Protein AF-A5JYZ3-F1 (afdb_monomer)

Structure (mmCIF, N/CA/C/O backbone):
data_AF-A5JYZ3-F1
#
_entry.id   AF-A5JYZ3-F1
#
loop_
_atom_site.group_PDB
_atom_site.id
_atom_site.type_symbol
_atom_site.label_atom_id
_atom_site.label_alt_id
_atom_site.label_comp_id
_atom_site.label_asym_id
_atom_site.label_entity_id
_atom_site.label_seq_id
_atom_site.pdbx_PDB_ins_code
_atom_site.Cartn_x
_atom_site.Cartn_y
_atom_site.Cartn_z
_atom_site.occupancy
_atom_site.B_iso_or_equiv
_atom_site.auth_seq_id
_atom_site.auth_comp_id
_atom_site.auth_asym_id
_atom_site.auth_atom_id
_atom_site.pdbx_PDB_model_num
ATOM 1 N N . MET A 1 1 ? 1.981 12.872 21.169 1.00 30.09 1 MET A N 1
ATOM 2 C CA . MET A 1 1 ? 1.464 13.742 20.092 1.00 30.09 1 MET A CA 1
ATOM 3 C C . MET A 1 1 ? 0.015 13.358 19.860 1.00 30.09 1 MET A C 1
ATOM 5 O O . MET A 1 1 ? -0.230 12.198 19.561 1.00 30.09 1 MET A O 1
ATOM 9 N N . GLY A 1 2 ? -0.930 14.260 20.128 1.00 28.78 2 GLY A N 1
ATOM 10 C CA . GLY A 1 2 ? -2.357 14.004 19.905 1.00 28.78 2 GLY A CA 1
ATOM 11 C C . GLY A 1 2 ? -2.712 14.210 18.434 1.00 28.78 2 GLY A C 1
ATOM 12 O O . GLY A 1 2 ? -2.240 15.172 17.834 1.00 28.78 2 GLY A O 1
ATOM 13 N N . LEU A 1 3 ? -3.500 13.301 17.861 1.00 32.16 3 LEU A N 1
ATOM 14 C CA . LEU A 1 3 ? -4.092 13.473 16.533 1.00 32.16 3 LEU A CA 1
ATOM 15 C C . LEU A 1 3 ? -5.233 14.496 16.615 1.00 32.16 3 LEU A C 1
ATOM 17 O O . LEU A 1 3 ? -6.032 14.460 17.551 1.00 32.16 3 LEU A O 1
ATOM 21 N N . ILE A 1 4 ? -5.273 15.417 15.652 1.00 39.16 4 ILE A N 1
ATOM 22 C CA . ILE A 1 4 ? -6.222 16.533 15.584 1.00 39.16 4 ILE A CA 1
ATOM 23 C C . ILE A 1 4 ? -7.269 16.184 14.528 1.00 39.16 4 ILE A C 1
ATOM 25 O O . ILE A 1 4 ? -6.936 16.083 13.353 1.00 39.16 4 ILE A O 1
ATOM 29 N N . PHE A 1 5 ? -8.533 16.046 14.928 1.00 35.62 5 PHE A N 1
ATOM 30 C CA . PHE A 1 5 ? -9.651 15.917 13.993 1.00 35.62 5 PHE A CA 1
ATOM 31 C C . PHE A 1 5 ? -10.491 17.188 14.016 1.00 35.62 5 PHE A C 1
ATOM 33 O O . PHE A 1 5 ? -11.027 17.564 15.055 1.00 35.62 5 PHE A O 1
ATOM 40 N N . SER A 1 6 ? -10.633 17.836 12.860 1.00 35.91 6 SER A N 1
ATOM 41 C CA . SER A 1 6 ? -11.657 18.855 12.627 1.00 35.91 6 SER A CA 1
ATOM 42 C C . SER A 1 6 ? -12.593 18.342 11.539 1.00 35.91 6 SER A C 1
ATOM 44 O O . SER A 1 6 ? -12.269 18.399 10.357 1.00 35.91 6 SER A O 1
ATOM 46 N N . LEU A 1 7 ? -13.750 17.816 11.941 1.00 39.75 7 LEU A N 1
ATOM 47 C CA . LEU A 1 7 ? -14.760 17.255 11.031 1.00 39.75 7 LEU A CA 1
ATOM 48 C C . LEU A 1 7 ? -15.767 18.295 10.509 1.00 39.75 7 LEU A C 1
ATOM 50 O O . LEU A 1 7 ? -16.807 17.939 9.970 1.00 39.75 7 LEU A O 1
ATOM 54 N N . CYS A 1 8 ? -15.473 19.593 10.620 1.00 36.97 8 CYS A N 1
ATOM 55 C CA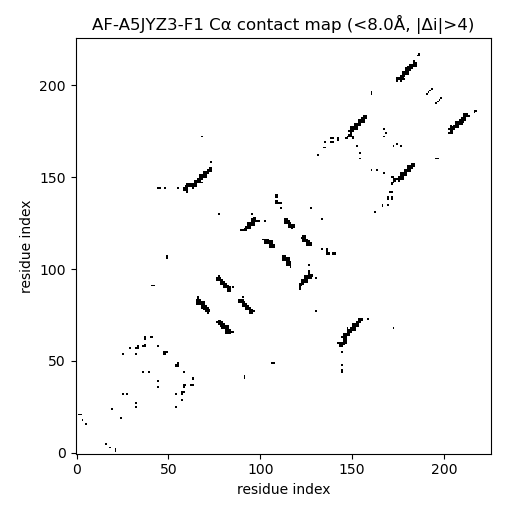 . CYS A 1 8 ? -16.352 20.642 10.110 1.00 36.97 8 CYS A CA 1
ATOM 56 C C . CYS A 1 8 ? -15.540 21.739 9.419 1.00 36.97 8 CYS A C 1
ATOM 58 O O . CYS A 1 8 ? -14.713 22.389 10.055 1.00 36.97 8 CYS A O 1
ATOM 60 N N . LYS A 1 9 ? -15.840 22.037 8.145 1.00 39.00 9 LYS A N 1
ATOM 61 C CA . LYS A 1 9 ? -15.515 23.353 7.569 1.00 39.00 9 LYS A CA 1
ATOM 62 C C . LYS A 1 9 ? -16.400 24.390 8.275 1.00 39.00 9 LYS A C 1
ATOM 64 O O . LYS A 1 9 ? -17.618 24.355 8.073 1.00 39.00 9 LYS A O 1
ATOM 69 N N . PRO A 1 10 ? -15.864 25.309 9.099 1.00 42.34 10 PRO A N 1
ATOM 70 C CA . PRO A 1 10 ? -16.706 26.282 9.767 1.00 42.34 10 PRO A CA 1
ATOM 71 C C . PRO A 1 10 ? -17.109 27.348 8.749 1.00 42.34 10 PRO A C 1
ATOM 73 O O . PRO A 1 10 ? -16.291 28.153 8.314 1.00 42.34 10 PRO A O 1
ATOM 76 N N . LYS A 1 11 ? -18.392 27.366 8.371 1.00 47.56 11 LYS A N 1
ATOM 77 C CA . LYS A 1 11 ? -18.970 28.443 7.554 1.00 47.56 11 LYS A CA 1
ATOM 78 C C . LYS A 1 11 ? -19.227 29.737 8.331 1.00 47.56 11 LYS A C 1
ATOM 80 O O . LYS A 1 11 ? -19.708 30.680 7.730 1.00 47.56 11 LYS A O 1
ATOM 85 N N . ASN A 1 12 ? -18.921 29.814 9.627 1.00 47.66 12 ASN A N 1
ATOM 86 C CA . ASN A 1 12 ? -19.037 31.044 10.412 1.00 47.66 12 ASN A CA 1
ATOM 87 C C . ASN A 1 12 ? -18.134 31.004 11.649 1.00 47.66 12 ASN A C 1
ATOM 89 O O . ASN A 1 12 ? -17.853 29.925 12.169 1.00 47.66 12 ASN A O 1
ATOM 93 N N . ARG A 1 13 ? -17.718 32.198 12.097 1.00 49.59 13 ARG A N 1
ATOM 94 C CA . ARG A 1 13 ? -16.861 32.520 13.256 1.00 49.59 13 ARG A CA 1
ATOM 95 C C . ARG A 1 13 ? -17.359 31.895 14.574 1.00 49.59 13 ARG A C 1
ATOM 97 O O . ARG A 1 13 ? -17.884 32.593 15.435 1.00 49.59 13 ARG A O 1
ATOM 104 N N . ARG A 1 14 ? -17.227 30.581 14.738 1.00 48.69 14 ARG A N 1
ATOM 105 C CA . ARG A 1 14 ? -17.324 29.910 16.040 1.00 48.69 14 ARG A CA 1
ATOM 106 C C . ARG A 1 14 ? -15.922 29.822 16.651 1.00 48.69 14 ARG A C 1
ATOM 108 O O . ARG A 1 14 ? -14.957 29.755 15.884 1.00 48.69 14 ARG A O 1
ATOM 115 N N . PRO A 1 15 ? -15.793 29.847 17.992 1.00 47.03 15 PRO A N 1
ATOM 116 C CA . PRO A 1 15 ? -14.525 29.531 18.645 1.00 47.03 15 PRO A CA 1
ATOM 117 C C . PRO A 1 15 ? -13.993 28.190 18.114 1.00 47.03 15 PRO A C 1
ATOM 119 O O . PRO A 1 15 ? -14.802 27.357 17.680 1.00 47.03 15 PRO A O 1
ATOM 122 N N . PRO A 1 16 ? -12.661 27.989 18.080 1.00 51.59 16 PRO A N 1
ATOM 123 C CA . PRO A 1 16 ? -12.098 26.724 17.629 1.00 51.59 16 PRO A CA 1
ATOM 124 C C . PRO A 1 16 ? -12.781 25.585 18.399 1.00 51.59 16 PRO A C 1
ATOM 126 O O . PRO A 1 16 ? -12.969 25.722 19.610 1.00 51.59 16 PRO A O 1
ATOM 129 N N . PRO A 1 17 ? -13.234 24.521 17.711 1.00 55.81 17 PRO A N 1
ATOM 130 C CA . PRO A 1 17 ? -13.950 23.434 18.363 1.00 55.81 17 PRO A CA 1
ATOM 131 C C . PRO A 1 17 ? -13.122 22.902 19.535 1.00 55.81 17 PRO A C 1
ATOM 133 O O . PRO A 1 17 ? -11.910 22.716 19.403 1.00 55.81 17 PRO A O 1
ATOM 136 N N . GLU A 1 18 ? -13.772 22.702 20.684 1.00 48.94 18 GLU A N 1
ATOM 137 C CA . GLU A 1 18 ? -13.121 22.131 21.860 1.00 48.94 18 GLU A CA 1
ATOM 138 C C . GLU A 1 18 ? -12.503 20.776 21.505 1.00 48.94 18 GLU A C 1
ATOM 140 O O . GLU A 1 18 ? -13.120 19.923 20.861 1.00 48.94 18 GLU A O 1
ATOM 145 N N . LEU A 1 19 ? -11.244 20.603 21.903 1.00 60.53 19 LEU A N 1
ATOM 146 C CA . LEU A 1 19 ? -10.470 19.405 21.622 1.00 60.53 19 LEU A CA 1
ATOM 147 C C . LEU A 1 19 ? -11.011 18.255 22.466 1.00 60.53 19 LEU A C 1
ATOM 149 O O . LEU A 1 19 ? -10.842 18.244 23.683 1.00 60.53 19 LEU A O 1
ATOM 153 N N . ILE A 1 20 ? -11.615 17.261 21.819 1.00 60.88 20 ILE A N 1
ATOM 154 C CA . ILE A 1 20 ? -11.986 16.017 22.492 1.00 60.88 20 ILE A CA 1
ATOM 155 C C . ILE A 1 20 ? -10.696 15.209 22.708 1.00 60.88 20 ILE A C 1
ATOM 157 O O . ILE A 1 20 ? -10.023 14.866 21.730 1.00 60.88 20 ILE A O 1
ATOM 161 N N . PRO A 1 21 ? -10.319 14.876 23.957 1.00 72.06 21 PRO A N 1
ATOM 162 C CA . PRO A 1 21 ? -9.198 13.983 24.212 1.00 72.06 21 PRO A CA 1
ATOM 163 C C . PRO A 1 21 ? -9.397 12.651 23.485 1.00 72.06 21 PRO A C 1
ATOM 165 O O . PRO A 1 21 ? -10.487 12.082 23.514 1.00 72.06 21 PRO A O 1
ATOM 168 N N . PHE A 1 22 ? -8.337 12.095 22.896 1.00 72.12 22 PHE A N 1
ATOM 169 C CA . PHE A 1 22 ? -8.416 10.816 22.177 1.00 72.12 22 PHE A CA 1
ATOM 170 C C . PHE A 1 22 ? -9.004 9.681 23.039 1.00 72.12 22 PHE A C 1
ATOM 172 O O . PHE A 1 22 ? -9.765 8.849 22.559 1.00 72.12 22 PHE A O 1
ATOM 179 N N . SER A 1 23 ? -8.736 9.693 24.348 1.00 75.50 23 SER A N 1
ATOM 180 C CA . SER A 1 23 ? -9.317 8.746 25.307 1.00 75.50 23 SER A CA 1
ATOM 181 C C . SER A 1 23 ? -10.832 8.880 25.486 1.00 75.50 23 SER A C 1
ATOM 183 O O . SER A 1 23 ? -11.481 7.911 25.861 1.00 75.50 23 SER A O 1
ATOM 185 N N . GLN A 1 24 ? -11.409 10.058 25.248 1.00 77.25 24 GLN A N 1
ATOM 186 C CA . GLN A 1 24 ? -12.858 10.259 25.229 1.00 77.25 24 GLN A CA 1
ATOM 187 C C . GLN A 1 24 ? -13.449 9.893 23.869 1.00 77.25 24 GLN A C 1
ATOM 189 O O . GLN A 1 24 ? -14.540 9.334 23.824 1.00 77.25 24 GLN A O 1
ATOM 194 N N . PHE A 1 25 ? -12.713 10.130 22.778 1.00 78.75 25 PHE A N 1
ATOM 195 C CA . PHE A 1 25 ? -13.104 9.672 21.445 1.00 78.75 25 PHE A CA 1
ATOM 196 C C . PHE A 1 25 ? -13.303 8.151 21.415 1.00 78.75 25 PHE A C 1
ATOM 198 O O . PHE A 1 25 ? -14.348 7.687 20.976 1.00 78.75 25 PHE A O 1
ATOM 205 N N . LEU A 1 26 ? -12.373 7.381 21.992 1.00 81.25 26 LEU A N 1
ATOM 206 C CA . LEU A 1 26 ? -12.494 5.919 22.096 1.00 81.25 26 LEU A CA 1
ATOM 207 C C . LEU A 1 26 ? -13.697 5.441 22.930 1.00 81.25 26 LEU A C 1
ATOM 209 O O . LEU A 1 26 ? -14.112 4.300 22.791 1.00 81.25 26 LEU A O 1
ATOM 213 N N . LYS A 1 27 ? -14.286 6.292 23.780 1.00 85.44 27 LYS A N 1
ATOM 214 C CA . LYS A 1 27 ? -15.481 5.938 24.569 1.00 85.44 27 LYS A CA 1
ATOM 215 C C . LYS A 1 27 ? -16.783 6.066 23.781 1.00 85.44 27 LYS A C 1
ATOM 217 O O . LYS A 1 27 ? -17.843 5.720 24.304 1.00 85.44 27 LYS A O 1
ATOM 222 N N . LEU A 1 28 ? -16.738 6.603 22.562 1.00 84.25 28 LEU A N 1
ATOM 223 C CA . LEU A 1 28 ? -17.918 6.683 21.713 1.00 84.25 28 LEU A CA 1
ATOM 224 C C . LEU A 1 28 ? -18.404 5.271 21.344 1.00 84.25 28 LEU A C 1
ATOM 226 O O . LEU A 1 28 ? -17.590 4.369 21.150 1.00 84.25 28 LEU A O 1
ATOM 230 N N . PRO A 1 29 ? -19.724 5.060 21.184 1.00 90.44 29 PRO A N 1
ATOM 231 C CA . PRO A 1 29 ? -20.241 3.783 20.711 1.00 90.44 29 PRO A CA 1
ATOM 232 C C . PRO A 1 29 ? -19.620 3.398 19.365 1.00 90.44 29 PRO A C 1
ATOM 234 O O . PRO A 1 29 ? -19.484 4.248 18.481 1.00 90.44 29 PRO A O 1
ATOM 237 N N . SER A 1 30 ? -19.335 2.111 19.149 1.00 88.31 30 SER A N 1
ATOM 238 C CA . SER A 1 30 ? -18.663 1.630 17.929 1.00 88.31 30 SER A CA 1
ATOM 239 C C . SER A 1 30 ? -19.368 2.060 16.637 1.00 88.31 30 SER A C 1
ATOM 241 O O . SER A 1 30 ? -18.718 2.315 15.628 1.00 88.31 30 SER A O 1
ATOM 243 N N . LYS A 1 31 ? -20.702 2.198 16.662 1.00 88.25 31 LYS A N 1
ATOM 244 C CA . LYS A 1 31 ? -21.483 2.722 15.530 1.00 88.25 31 LYS A CA 1
ATOM 245 C C . LYS A 1 31 ? -21.129 4.178 15.200 1.00 88.25 31 LYS A C 1
ATOM 247 O O . LYS A 1 31 ? -20.998 4.510 14.029 1.00 88.25 31 LYS A O 1
ATOM 252 N N . ALA A 1 32 ? -20.968 5.029 16.213 1.00 87.62 32 ALA A N 1
ATOM 253 C CA . ALA A 1 32 ? -20.575 6.424 16.028 1.00 87.62 32 ALA A CA 1
ATOM 254 C C . ALA A 1 32 ? -19.123 6.529 15.540 1.00 87.62 32 ALA A C 1
ATOM 256 O O . ALA A 1 32 ? -18.846 7.286 14.615 1.00 87.62 32 ALA A O 1
ATOM 257 N N . LEU A 1 33 ? -18.224 5.708 16.095 1.00 88.38 33 LEU A N 1
ATOM 258 C CA . LEU A 1 33 ? -16.834 5.621 15.639 1.00 88.38 33 LEU A CA 1
ATOM 259 C C . LEU A 1 33 ? -16.737 5.233 14.161 1.00 88.38 33 LEU A C 1
ATOM 261 O O . LEU A 1 33 ? -16.018 5.888 13.416 1.00 88.38 33 LEU A O 1
ATOM 265 N N . ARG A 1 34 ? -17.501 4.231 13.712 1.00 87.50 34 ARG A N 1
ATOM 266 C CA . ARG A 1 34 ? -17.533 3.824 12.296 1.00 87.50 34 ARG A CA 1
ATOM 267 C C . ARG A 1 34 ? -17.962 4.959 11.372 1.00 87.50 34 ARG A C 1
ATOM 269 O O . ARG A 1 34 ? -17.315 5.175 10.357 1.00 87.50 34 ARG A O 1
ATOM 276 N N . ILE A 1 35 ? -19.004 5.707 11.743 1.00 87.12 35 ILE A N 1
ATOM 277 C CA . ILE A 1 35 ? -19.451 6.872 10.962 1.00 87.12 35 ILE A CA 1
ATOM 278 C C . ILE A 1 35 ? -18.323 7.900 10.853 1.00 87.12 35 ILE A C 1
ATOM 280 O O . ILE A 1 35 ? -18.055 8.379 9.761 1.00 87.12 35 ILE A O 1
ATOM 284 N N . VAL A 1 36 ? -17.630 8.197 11.958 1.00 86.56 36 VAL A N 1
ATOM 285 C CA . VAL A 1 36 ? -16.485 9.117 11.925 1.00 86.56 36 VAL A CA 1
ATOM 286 C C . VAL A 1 36 ? -15.392 8.600 10.996 1.00 86.56 36 VAL A C 1
ATOM 288 O O . VAL A 1 36 ? -14.925 9.360 10.158 1.00 86.56 36 VAL A O 1
ATOM 291 N N . LEU A 1 37 ? -15.009 7.325 11.112 1.00 89.44 37 LEU A N 1
ATOM 292 C CA . LEU A 1 37 ? -13.978 6.727 10.262 1.00 89.44 37 LEU A CA 1
ATOM 293 C C . LEU A 1 37 ? -14.341 6.843 8.774 1.00 89.44 37 LEU A C 1
ATOM 295 O O . LEU A 1 37 ? -13.488 7.218 7.982 1.00 89.44 37 LEU A O 1
ATOM 299 N N . HIS A 1 38 ? -15.601 6.624 8.391 1.00 88.56 38 HIS A N 1
ATOM 300 C CA . HIS A 1 38 ? -16.022 6.727 6.987 1.00 88.56 38 HIS A CA 1
ATOM 301 C C . HIS A 1 38 ? -15.816 8.123 6.375 1.00 88.56 38 HIS A C 1
ATOM 303 O O . HIS A 1 38 ? -15.608 8.227 5.171 1.00 88.56 38 HIS A O 1
ATOM 309 N N . GLU A 1 39 ? -15.864 9.180 7.187 1.00 86.56 39 GLU A N 1
ATOM 310 C CA . GLU A 1 39 ? -15.709 10.567 6.729 1.00 86.56 39 GLU A CA 1
ATOM 311 C C . GLU A 1 39 ? -14.240 11.019 6.658 1.00 86.56 39 GLU A C 1
ATOM 313 O O . GLU A 1 39 ? -13.948 12.121 6.186 1.00 86.56 39 GLU A O 1
ATOM 318 N N . LEU A 1 40 ? -13.300 10.205 7.149 1.00 85.62 40 LEU A N 1
ATOM 319 C CA . LEU A 1 40 ? -11.882 10.548 7.168 1.00 85.62 40 LEU A CA 1
ATOM 320 C C . LEU A 1 40 ? -11.187 10.192 5.857 1.00 85.62 40 LEU A C 1
ATOM 322 O O . LEU A 1 40 ? -11.463 9.175 5.220 1.00 85.62 40 LEU A O 1
ATOM 326 N N . ASP A 1 41 ? -10.214 11.023 5.487 1.00 85.81 41 ASP A N 1
ATOM 327 C CA . ASP A 1 41 ? -9.327 10.702 4.379 1.00 85.81 41 ASP A CA 1
ATOM 328 C C . ASP A 1 41 ? -8.361 9.556 4.730 1.00 85.81 41 ASP A C 1
ATOM 330 O O . ASP A 1 41 ? -8.145 9.191 5.890 1.00 85.81 41 ASP A O 1
ATOM 334 N N . ALA A 1 42 ? -7.739 8.993 3.697 1.00 88.06 42 ALA A N 1
ATOM 335 C CA . ALA A 1 42 ? -6.872 7.835 3.847 1.00 88.06 42 ALA A CA 1
ATOM 336 C C . ALA A 1 42 ? -5.619 8.089 4.707 1.00 88.06 42 ALA A C 1
ATOM 338 O O . ALA A 1 42 ? -5.127 7.154 5.340 1.00 88.06 42 ALA A O 1
ATOM 339 N N . HIS A 1 43 ? -5.108 9.326 4.766 1.00 87.44 43 HIS A N 1
ATOM 340 C CA . HIS A 1 43 ? -3.962 9.644 5.624 1.00 87.44 43 HIS A CA 1
ATOM 341 C C . HIS A 1 43 ? -4.363 9.513 7.088 1.00 87.44 43 HIS A C 1
ATOM 343 O O . HIS A 1 43 ? -3.692 8.832 7.861 1.00 87.44 43 HIS A O 1
ATOM 349 N N . HIS A 1 44 ? -5.499 10.100 7.451 1.00 87.00 44 HIS A N 1
ATOM 350 C CA . HIS A 1 44 ? -6.039 10.014 8.799 1.00 87.00 44 HIS A CA 1
ATOM 351 C C . HIS A 1 44 ? -6.405 8.579 9.189 1.00 87.00 44 HIS A C 1
ATOM 353 O O . HIS A 1 44 ? -6.139 8.168 10.319 1.00 87.00 44 HIS A O 1
ATOM 359 N N . ILE A 1 45 ? -6.964 7.799 8.261 1.00 91.00 45 ILE A N 1
ATOM 360 C CA . ILE A 1 45 ? -7.246 6.373 8.469 1.00 91.00 45 ILE A CA 1
ATOM 361 C C . ILE A 1 45 ? -5.973 5.590 8.759 1.00 91.00 45 ILE A C 1
ATOM 363 O O . ILE A 1 45 ? -5.914 4.854 9.749 1.00 91.00 45 ILE A O 1
ATOM 367 N N . PHE A 1 46 ? -4.925 5.803 7.959 1.00 91.00 46 PHE A N 1
ATOM 368 C CA . PHE A 1 46 ? -3.625 5.217 8.240 1.00 91.00 46 PHE A CA 1
ATOM 369 C C . PHE A 1 46 ? -3.116 5.669 9.615 1.00 91.00 46 PHE A C 1
ATOM 371 O O . PHE A 1 46 ? -2.811 4.829 10.453 1.00 91.00 46 PHE A O 1
ATOM 378 N N . GLU A 1 47 ? -3.093 6.963 9.930 1.00 88.19 47 GLU A N 1
ATOM 379 C CA . GLU A 1 47 ? -2.580 7.430 11.221 1.00 88.19 47 GLU A CA 1
ATOM 380 C C . GLU A 1 47 ? -3.345 6.877 12.429 1.00 88.19 47 GLU A C 1
ATOM 382 O O . GLU A 1 47 ? -2.708 6.510 13.421 1.00 88.19 47 GLU A O 1
ATOM 387 N N . LEU A 1 48 ? -4.674 6.771 12.346 1.00 87.69 48 LEU A N 1
ATOM 388 C CA . LEU A 1 48 ? -5.516 6.192 13.396 1.00 87.69 48 LEU A CA 1
ATOM 389 C C . LEU A 1 48 ? -5.26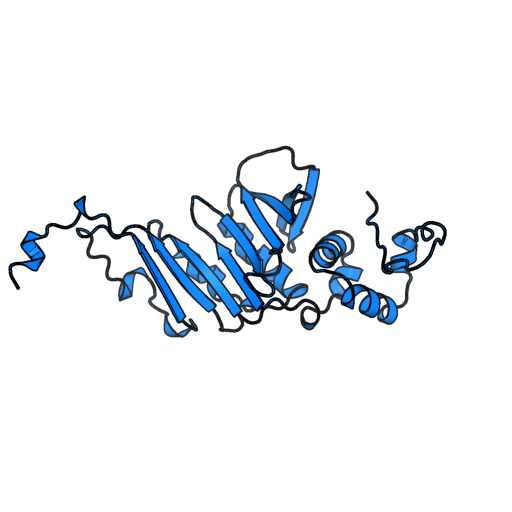3 4.705 13.592 1.00 87.69 48 LEU A C 1
ATOM 391 O O . LEU A 1 48 ? -5.140 4.257 14.736 1.00 87.69 48 LEU A O 1
ATOM 395 N N . SER A 1 49 ? -5.131 3.958 12.493 1.00 90.50 49 SER A N 1
ATOM 396 C CA . SER A 1 49 ? -4.815 2.526 12.544 1.00 90.50 49 SER A CA 1
ATOM 397 C C . SER A 1 49 ? -3.491 2.256 13.273 1.00 90.50 49 SER A C 1
ATOM 399 O O . SER A 1 49 ? -3.328 1.236 13.937 1.00 90.50 49 SER A O 1
ATOM 401 N N . GLN A 1 50 ? -2.566 3.220 13.233 1.00 89.69 50 GLN A N 1
ATOM 402 C CA . GLN A 1 50 ? -1.273 3.151 13.909 1.00 89.69 50 GLN A CA 1
ATOM 403 C C . GLN A 1 50 ? -1.326 3.532 15.400 1.00 89.69 50 GLN A C 1
ATOM 405 O O . GLN A 1 50 ? -0.337 3.336 16.111 1.00 89.69 50 GLN A O 1
ATOM 410 N N . VAL A 1 51 ? -2.426 4.121 15.881 1.00 85.06 51 VAL A N 1
ATOM 411 C CA . VAL A 1 51 ? -2.568 4.597 17.270 1.00 85.06 51 VAL A CA 1
ATOM 412 C C . VAL A 1 51 ? -3.417 3.654 18.121 1.00 85.06 51 VAL A C 1
ATOM 414 O O . VAL A 1 51 ? -3.122 3.497 19.306 1.00 85.06 51 VAL A O 1
ATOM 417 N N . SER A 1 52 ? -4.438 3.009 17.551 1.00 84.06 52 SER A N 1
ATOM 418 C CA . SER A 1 52 ? -5.311 2.092 18.293 1.00 84.06 52 SER A CA 1
ATOM 419 C C . SER A 1 52 ? -5.703 0.875 17.461 1.00 84.06 52 SER A C 1
ATOM 421 O O . SER A 1 52 ? -6.318 1.012 16.406 1.00 84.06 52 SER A O 1
ATOM 423 N N . ALA A 1 53 ? -5.415 -0.319 17.988 1.00 85.31 53 ALA A N 1
ATOM 424 C CA . ALA A 1 53 ? -5.861 -1.580 17.397 1.00 85.31 53 ALA A CA 1
ATOM 425 C C . ALA A 1 53 ? -7.395 -1.708 17.399 1.00 85.31 53 ALA A C 1
ATOM 427 O O . ALA A 1 53 ? -7.967 -2.273 16.473 1.00 85.31 53 ALA A O 1
ATOM 428 N N . GLU A 1 54 ? -8.064 -1.134 18.405 1.00 86.69 54 GLU A N 1
ATOM 429 C CA . GLU A 1 54 ? -9.527 -1.103 18.483 1.00 86.69 54 GLU A CA 1
ATOM 430 C C . GLU A 1 54 ? -10.125 -0.284 17.335 1.00 86.69 54 GLU A C 1
ATOM 432 O O . GLU A 1 54 ? -11.053 -0.739 16.672 1.00 86.69 54 GLU A O 1
ATOM 437 N N . LEU A 1 55 ? -9.562 0.897 17.047 1.00 86.81 55 LEU A N 1
ATOM 438 C CA . LEU A 1 55 ? -10.004 1.693 15.899 1.00 86.81 55 LEU A CA 1
ATOM 439 C C . LEU A 1 55 ? -9.652 1.014 14.583 1.00 86.81 55 LEU A C 1
ATOM 441 O O . LEU A 1 55 ? -10.483 1.014 13.681 1.00 86.81 55 LEU A O 1
ATOM 445 N N . ALA A 1 56 ? -8.463 0.413 14.488 1.00 88.50 56 ALA A N 1
ATOM 446 C CA . ALA A 1 56 ? -8.052 -0.323 13.301 1.00 88.50 56 ALA A CA 1
ATOM 447 C C . ALA A 1 56 ? -9.068 -1.419 12.937 1.00 88.50 56 ALA A C 1
ATOM 449 O O . ALA A 1 56 ? -9.482 -1.513 11.788 1.00 88.50 56 ALA A O 1
ATOM 450 N N . ALA A 1 57 ? -9.555 -2.167 13.932 1.00 89.81 57 ALA A N 1
ATOM 451 C CA . ALA A 1 57 ? -10.560 -3.216 13.751 1.00 89.81 57 ALA A CA 1
ATOM 452 C C . ALA A 1 57 ? -11.959 -2.700 13.351 1.00 89.81 57 ALA A C 1
ATOM 454 O O . ALA A 1 57 ? -12.807 -3.481 12.916 1.00 89.81 57 ALA A O 1
ATOM 455 N N . LEU A 1 58 ? -12.233 -1.402 13.517 1.00 91.56 58 LEU A N 1
ATOM 456 C CA . LEU A 1 58 ? -13.493 -0.774 13.107 1.00 91.56 58 LEU A CA 1
ATOM 457 C C . LEU A 1 58 ? -13.439 -0.186 11.692 1.00 91.56 58 LEU A C 1
ATOM 459 O O . LEU A 1 58 ? -14.499 0.147 11.155 1.00 91.56 58 LEU A O 1
ATOM 463 N N . ILE A 1 59 ? -12.249 -0.052 11.099 1.00 92.12 59 ILE A N 1
ATOM 464 C CA . ILE A 1 59 ? -12.088 0.428 9.725 1.00 92.12 59 ILE A CA 1
ATOM 465 C C . ILE A 1 59 ? -12.672 -0.618 8.778 1.00 92.12 59 ILE A C 1
ATOM 467 O O . ILE A 1 59 ? -12.379 -1.806 8.872 1.00 92.12 59 ILE A O 1
ATOM 471 N N . ASN A 1 60 ? -13.507 -0.164 7.847 1.00 90.25 60 ASN A N 1
ATOM 472 C CA . ASN A 1 60 ? -13.998 -0.994 6.759 1.00 90.25 60 ASN A CA 1
ATOM 473 C C . ASN A 1 60 ? -13.302 -0.565 5.454 1.00 90.25 60 ASN A C 1
ATOM 475 O O . ASN A 1 60 ? -13.601 0.525 4.951 1.00 90.25 60 ASN A O 1
ATOM 479 N N . PRO A 1 61 ? -12.433 -1.417 4.874 1.00 87.00 61 PRO A N 1
ATOM 480 C CA . PRO A 1 61 ? -11.694 -1.136 3.642 1.00 87.00 61 PRO A CA 1
ATOM 481 C C . PRO A 1 61 ? -12.550 -0.635 2.479 1.00 87.00 61 PRO A C 1
ATOM 483 O O . PRO A 1 61 ? -12.087 0.169 1.674 1.00 87.00 61 PRO A O 1
ATOM 486 N N . ALA A 1 62 ? -13.808 -1.080 2.384 1.00 85.06 62 ALA A N 1
ATOM 487 C CA . ALA A 1 62 ? -14.703 -0.705 1.293 1.00 85.06 62 ALA A CA 1
ATOM 488 C C . ALA A 1 62 ? -14.997 0.807 1.244 1.00 85.06 62 ALA A C 1
ATOM 490 O O . ALA A 1 62 ? -15.229 1.346 0.161 1.00 85.06 62 ALA A O 1
ATOM 491 N N . HIS A 1 63 ? -14.949 1.503 2.385 1.00 86.75 63 HIS A N 1
ATOM 492 C CA . HIS A 1 63 ? -15.158 2.955 2.446 1.00 86.75 63 HIS A CA 1
ATOM 493 C C . HIS A 1 63 ? -13.912 3.766 2.080 1.00 86.75 63 HIS A C 1
ATOM 495 O O . HIS A 1 63 ? -14.028 4.940 1.742 1.00 86.75 63 HIS A O 1
ATOM 501 N N . HIS A 1 64 ? -12.741 3.132 2.058 1.00 88.25 64 HIS A N 1
ATOM 502 C CA . HIS A 1 64 ? -11.474 3.747 1.670 1.00 88.25 64 HIS A CA 1
ATOM 503 C C . HIS A 1 64 ? -10.927 3.023 0.440 1.00 88.25 64 HIS A C 1
ATOM 505 O O . HIS A 1 64 ? -9.871 2.389 0.468 1.00 88.25 64 HIS A O 1
ATOM 511 N N . THR A 1 65 ? -11.723 3.070 -0.632 1.00 88.94 65 THR A N 1
ATOM 512 C CA . THR A 1 65 ? -11.400 2.411 -1.895 1.00 88.94 65 THR A CA 1
ATOM 513 C C . THR A 1 65 ? -10.578 3.329 -2.790 1.00 88.94 65 THR A C 1
ATOM 515 O O . THR A 1 65 ? -11.018 4.424 -3.129 1.00 88.94 65 THR A O 1
ATOM 518 N N . PHE A 1 66 ? -9.423 2.838 -3.222 1.00 89.25 66 PHE A N 1
ATOM 519 C CA . PHE A 1 66 ? -8.586 3.443 -4.248 1.00 89.25 66 PHE A CA 1
ATOM 520 C C . PHE A 1 66 ? -8.863 2.818 -5.615 1.00 89.25 66 PHE A C 1
ATOM 522 O O . PHE A 1 66 ? -9.243 1.645 -5.715 1.00 89.25 66 PHE A O 1
ATOM 529 N N . ASP A 1 67 ? -8.639 3.588 -6.678 1.00 86.31 67 ASP A N 1
ATOM 530 C CA . ASP A 1 67 ? -8.750 3.068 -8.039 1.00 86.31 67 ASP A CA 1
ATOM 531 C C . ASP A 1 67 ? -7.665 2.027 -8.292 1.00 86.31 67 ASP A C 1
ATOM 533 O O . ASP A 1 67 ? -7.954 0.952 -8.816 1.00 86.31 67 ASP A O 1
ATOM 537 N N . HIS A 1 68 ? -6.437 2.296 -7.851 1.00 85.69 68 HIS A N 1
ATOM 538 C CA . HIS A 1 68 ? -5.379 1.301 -7.923 1.00 85.69 68 HIS A CA 1
ATOM 539 C C . HIS A 1 68 ? -4.244 1.539 -6.928 1.00 85.69 68 HIS A C 1
ATOM 541 O O . HIS A 1 68 ? -4.059 2.627 -6.372 1.00 85.69 68 HIS A O 1
ATOM 547 N N . ILE A 1 69 ? -3.468 0.478 -6.746 1.00 88.19 69 ILE A N 1
ATOM 548 C CA . ILE A 1 69 ? -2.230 0.437 -5.977 1.00 88.19 69 ILE A CA 1
ATOM 549 C C . ILE A 1 69 ? -1.055 0.208 -6.934 1.00 88.19 69 ILE A C 1
ATOM 551 O O . ILE A 1 69 ? -1.097 -0.698 -7.756 1.00 88.19 69 ILE A O 1
ATOM 555 N N . GLU A 1 70 ? -0.008 1.021 -6.830 1.00 87.94 70 GLU A N 1
ATOM 556 C CA . GLU A 1 70 ? 1.272 0.818 -7.506 1.00 87.94 70 GLU A CA 1
ATOM 557 C C . GLU A 1 70 ? 2.295 0.271 -6.509 1.00 87.94 70 GLU A C 1
ATOM 559 O O . GLU A 1 70 ? 2.602 0.927 -5.509 1.00 87.94 70 GLU A O 1
ATOM 564 N N . VAL A 1 71 ? 2.869 -0.894 -6.800 1.00 87.19 71 VAL A N 1
ATOM 565 C CA . VAL A 1 71 ? 4.022 -1.434 -6.072 1.00 87.19 71 VAL A CA 1
ATOM 566 C C . VAL A 1 71 ? 5.250 -1.315 -6.963 1.00 87.19 71 VAL A C 1
ATOM 568 O O . VAL A 1 71 ? 5.370 -2.013 -7.963 1.00 87.19 71 VAL A O 1
ATOM 571 N N . ASN A 1 72 ? 6.164 -0.419 -6.599 1.00 83.62 72 ASN A N 1
ATOM 572 C CA . ASN A 1 72 ? 7.433 -0.221 -7.287 1.00 83.62 72 ASN A CA 1
ATOM 573 C C . ASN A 1 72 ? 8.554 -0.868 -6.479 1.00 83.62 72 ASN A C 1
ATOM 575 O O . ASN A 1 72 ? 8.713 -0.585 -5.287 1.00 83.62 72 ASN A O 1
ATOM 579 N N . ILE A 1 73 ? 9.312 -1.742 -7.126 1.00 76.50 73 ILE A N 1
ATOM 580 C CA . ILE A 1 73 ? 10.365 -2.535 -6.483 1.00 76.50 73 ILE A CA 1
ATOM 581 C C . ILE A 1 73 ? 11.741 -2.314 -7.118 1.00 76.50 73 ILE A C 1
ATOM 583 O O . ILE A 1 73 ? 12.675 -3.060 -6.841 1.00 76.50 73 ILE A O 1
ATOM 587 N N . SER A 1 74 ? 11.870 -1.302 -7.976 1.00 73.31 74 SER A N 1
ATOM 588 C CA . SER A 1 74 ? 13.125 -1.004 -8.663 1.00 73.31 74 SER A CA 1
ATOM 589 C C . SER A 1 74 ? 14.225 -0.566 -7.688 1.00 73.31 74 SER A C 1
ATOM 591 O O . SER A 1 74 ? 13.957 0.013 -6.630 1.00 73.31 74 SER A O 1
ATOM 593 N N . LYS A 1 75 ? 15.491 -0.768 -8.070 1.00 70.12 75 LYS A N 1
ATOM 594 C CA . LYS A 1 75 ? 16.656 -0.264 -7.324 1.00 70.12 75 LYS A CA 1
ATOM 595 C C . LYS A 1 75 ? 16.591 1.236 -7.036 1.00 70.12 75 LYS A C 1
ATOM 597 O O . LYS A 1 75 ? 16.988 1.680 -5.959 1.00 70.12 75 LYS A O 1
ATOM 602 N N . GLU A 1 76 ? 16.109 2.011 -8.003 1.00 74.00 76 GLU A N 1
ATOM 603 C CA . GLU A 1 76 ? 16.023 3.471 -7.916 1.00 74.00 76 GLU A CA 1
ATOM 604 C C . GLU A 1 76 ? 14.888 3.930 -7.002 1.00 74.00 76 GLU A C 1
ATOM 606 O O . GLU A 1 76 ? 14.995 4.965 -6.335 1.00 74.00 76 GLU A O 1
ATOM 611 N N . LYS A 1 77 ? 13.796 3.159 -6.958 1.00 80.94 77 LYS A N 1
ATOM 612 C CA . LYS A 1 77 ? 12.589 3.513 -6.222 1.00 80.94 77 LYS A CA 1
ATOM 613 C C . LYS A 1 77 ? 11.895 2.266 -5.681 1.00 80.94 77 LYS A C 1
ATOM 615 O O . LYS A 1 77 ? 11.310 1.489 -6.424 1.00 80.94 77 LYS A O 1
ATOM 620 N N . LYS A 1 78 ? 11.855 2.165 -4.354 1.00 87.25 78 LYS A N 1
ATOM 621 C CA . LYS A 1 78 ? 11.060 1.174 -3.623 1.00 87.25 78 LYS A CA 1
ATOM 622 C C . LYS A 1 78 ? 9.876 1.879 -2.971 1.00 87.25 78 LYS A C 1
ATOM 624 O O . LYS A 1 78 ? 10.076 2.735 -2.105 1.00 87.25 78 LYS A O 1
ATOM 629 N N . SER A 1 79 ? 8.653 1.594 -3.412 1.00 90.31 79 SER A N 1
ATOM 630 C CA . SER A 1 79 ? 7.462 2.285 -2.909 1.00 90.31 79 SER A CA 1
ATOM 631 C C . SER A 1 79 ? 6.166 1.507 -3.089 1.00 90.31 79 SER A C 1
ATOM 633 O O . SER A 1 79 ? 6.007 0.799 -4.075 1.00 90.31 79 SER A O 1
ATOM 635 N N . ILE A 1 80 ? 5.199 1.772 -2.215 1.00 91.88 80 ILE A N 1
ATOM 636 C CA . ILE A 1 80 ? 3.794 1.391 -2.374 1.00 91.88 80 ILE A CA 1
ATOM 637 C C . ILE A 1 80 ? 2.981 2.684 -2.440 1.00 91.88 80 ILE A C 1
ATOM 639 O O . ILE A 1 80 ? 3.079 3.518 -1.539 1.00 91.88 80 ILE A O 1
ATOM 643 N N . SER A 1 81 ? 2.216 2.886 -3.508 1.00 91.75 81 SER A N 1
ATOM 644 C CA . SER A 1 81 ? 1.430 4.105 -3.721 1.00 91.75 81 SER A CA 1
ATOM 645 C C . SER A 1 81 ? -0.022 3.776 -4.021 1.00 91.75 81 SER A C 1
ATOM 647 O O . SER A 1 81 ? -0.303 2.960 -4.888 1.00 91.75 81 SER A O 1
ATOM 649 N N . PHE A 1 82 ? -0.943 4.438 -3.333 1.00 90.88 82 PHE A N 1
ATOM 650 C CA . PHE A 1 82 ? -2.378 4.295 -3.538 1.00 90.88 82 PHE A CA 1
ATOM 651 C C . PHE A 1 82 ? -2.912 5.532 -4.241 1.00 90.88 82 PHE A C 1
ATOM 653 O O . PHE A 1 82 ? -2.718 6.657 -3.767 1.00 90.88 82 PHE A O 1
ATOM 660 N N . TYR A 1 83 ? -3.593 5.325 -5.358 1.00 88.19 83 TYR A N 1
ATOM 661 C CA . TYR A 1 83 ? -4.083 6.399 -6.203 1.00 88.19 83 TYR A CA 1
ATOM 662 C C . TYR A 1 83 ? -5.598 6.383 -6.250 1.00 88.19 83 TYR A C 1
ATOM 664 O O . TYR A 1 83 ? -6.242 5.360 -6.488 1.00 88.19 83 TYR A O 1
ATOM 672 N N . ASN A 1 84 ? -6.159 7.566 -6.065 1.00 83.81 84 ASN A N 1
ATOM 673 C CA . ASN A 1 84 ? -7.540 7.849 -6.382 1.00 83.81 84 ASN A CA 1
ATOM 674 C C . ASN A 1 84 ? -7.517 8.787 -7.584 1.00 83.81 84 ASN A C 1
ATOM 676 O O . ASN A 1 84 ? -6.808 9.789 -7.547 1.00 83.81 84 ASN A O 1
ATOM 680 N N . ASN A 1 85 ? -8.218 8.454 -8.663 1.00 75.00 85 ASN A N 1
ATOM 681 C CA . ASN A 1 85 ? -8.316 9.309 -9.840 1.00 75.00 85 ASN A CA 1
ATOM 682 C C . ASN A 1 85 ? -6.939 9.783 -10.358 1.00 75.00 85 ASN A C 1
ATOM 684 O O . ASN A 1 85 ? -6.677 10.981 -10.347 1.00 75.00 85 ASN A O 1
ATOM 688 N N . TRP A 1 86 ? -6.076 8.828 -10.755 1.00 65.00 86 TRP A N 1
ATOM 689 C CA . TRP A 1 86 ? -4.656 8.885 -11.204 1.00 65.00 86 TRP A CA 1
ATOM 690 C C . TRP A 1 86 ? -3.986 10.254 -11.448 1.00 65.00 86 TRP A C 1
ATOM 692 O O . TRP A 1 86 ? -2.819 10.425 -11.108 1.00 65.00 86 TRP A O 1
ATOM 702 N N . GLN A 1 87 ? -4.678 11.221 -12.056 1.00 61.62 87 GLN A N 1
ATOM 703 C CA . GLN A 1 87 ? -4.140 12.535 -12.429 1.00 61.62 87 GLN A CA 1
ATOM 704 C C . GLN A 1 87 ? -4.626 13.712 -11.567 1.00 61.62 87 GLN A C 1
ATOM 706 O O . GLN A 1 87 ? -4.053 14.797 -11.657 1.00 61.62 87 GLN A O 1
ATOM 711 N N . LYS A 1 88 ? -5.688 13.547 -10.771 1.00 70.06 88 LYS A N 1
ATOM 712 C CA . LYS A 1 88 ? -6.330 14.647 -10.032 1.00 70.06 88 LYS A CA 1
ATOM 713 C C . LYS A 1 88 ? -5.946 14.672 -8.563 1.00 70.06 88 LYS A C 1
ATOM 715 O O . LYS A 1 88 ? -5.606 15.743 -8.057 1.00 70.06 88 LYS A O 1
ATOM 720 N N . ASP A 1 89 ? -5.963 13.518 -7.902 1.00 76.88 89 ASP A N 1
ATOM 721 C CA . ASP A 1 89 ? -5.658 13.455 -6.478 1.00 76.88 89 ASP A CA 1
ATOM 722 C C . ASP A 1 89 ? -4.204 13.042 -6.261 1.00 76.88 89 ASP A C 1
ATOM 724 O O . ASP A 1 89 ? -3.611 12.265 -7.012 1.00 76.88 89 ASP A O 1
ATOM 728 N N . ARG A 1 90 ? -3.600 13.588 -5.205 1.00 81.19 90 ARG A N 1
ATOM 729 C CA . ARG A 1 90 ? -2.254 13.178 -4.810 1.00 81.19 90 ARG A CA 1
ATOM 730 C C . ARG A 1 90 ? -2.308 11.760 -4.239 1.00 81.19 90 ARG A C 1
ATOM 732 O O . ARG A 1 90 ? -3.162 11.509 -3.386 1.00 81.19 90 ARG A O 1
ATOM 739 N N . PRO A 1 91 ? -1.390 10.862 -4.635 1.00 88.19 91 PRO A N 1
ATOM 740 C CA . PRO A 1 91 ? -1.362 9.521 -4.083 1.00 88.19 91 PRO A CA 1
ATOM 741 C C . PRO A 1 91 ? -0.927 9.519 -2.620 1.00 88.19 91 PRO A C 1
ATOM 743 O O . PRO A 1 91 ? -0.099 10.328 -2.188 1.00 88.19 91 PRO A O 1
ATOM 746 N N . LEU A 1 92 ? -1.447 8.543 -1.883 1.00 89.94 92 LEU A N 1
ATOM 747 C CA . LEU A 1 92 ? -0.908 8.140 -0.593 1.00 89.94 92 LEU A CA 1
ATOM 748 C C . LEU A 1 92 ? 0.298 7.230 -0.858 1.00 89.94 92 LEU A C 1
ATOM 750 O O . LEU A 1 92 ? 0.129 6.090 -1.287 1.00 89.94 92 LEU A O 1
ATOM 754 N N . THR A 1 93 ? 1.513 7.731 -0.631 1.00 91.81 93 THR A N 1
ATOM 755 C CA . THR A 1 93 ? 2.750 7.011 -0.976 1.00 91.81 93 THR A CA 1
ATOM 756 C C . THR A 1 93 ? 3.589 6.671 0.251 1.00 91.81 93 THR A C 1
ATOM 758 O O . THR A 1 93 ? 3.944 7.546 1.048 1.00 91.81 93 THR A O 1
ATOM 761 N N . PHE A 1 94 ? 4.005 5.408 0.315 1.00 91.94 94 PHE A N 1
ATOM 762 C CA . PHE A 1 94 ? 4.989 4.854 1.237 1.00 91.94 94 PHE A CA 1
ATOM 763 C C . PHE A 1 94 ? 6.276 4.556 0.470 1.00 91.94 94 PHE A C 1
ATOM 765 O O . PHE A 1 94 ? 6.307 3.666 -0.373 1.00 91.94 94 PHE A O 1
ATOM 772 N N . ASN A 1 95 ? 7.336 5.315 0.732 1.00 91.06 95 ASN A N 1
ATOM 773 C CA . ASN A 1 95 ? 8.663 5.103 0.159 1.00 91.06 95 ASN A CA 1
ATOM 774 C C . ASN A 1 95 ? 9.535 4.331 1.144 1.00 91.06 95 ASN A C 1
ATOM 776 O O . ASN A 1 95 ? 9.549 4.654 2.330 1.00 91.06 95 ASN A O 1
ATOM 780 N N . PHE A 1 96 ? 10.325 3.390 0.643 1.00 89.38 96 PHE A N 1
ATOM 781 C CA . PHE A 1 96 ? 11.204 2.548 1.444 1.00 89.38 96 PHE A CA 1
ATOM 782 C C . PHE A 1 96 ? 12.661 2.862 1.119 1.00 89.38 96 PHE A C 1
ATOM 784 O O . PHE A 1 96 ? 13.054 2.941 -0.045 1.00 89.38 96 PHE A O 1
ATOM 791 N N . THR A 1 97 ? 13.472 3.090 2.149 1.00 86.44 97 THR A N 1
ATOM 792 C CA . THR A 1 97 ? 14.887 3.440 1.983 1.00 86.44 97 THR A CA 1
ATOM 793 C C . THR A 1 97 ? 15.747 2.850 3.093 1.00 86.44 97 THR A C 1
ATOM 795 O O . THR A 1 97 ? 15.320 2.771 4.241 1.00 86.44 97 THR A O 1
ATOM 798 N N . SER A 1 98 ? 16.991 2.503 2.767 1.00 80.62 98 SER A N 1
ATOM 799 C CA . SER A 1 98 ? 18.024 2.161 3.753 1.00 80.62 98 SER A CA 1
ATOM 800 C C . SER A 1 98 ? 18.667 3.402 4.387 1.00 80.62 98 SER A C 1
ATOM 802 O O . SER A 1 98 ? 19.415 3.311 5.362 1.00 80.62 98 SER A O 1
ATOM 804 N N . LYS A 1 99 ? 18.390 4.607 3.860 1.00 72.88 99 LYS A N 1
ATOM 805 C CA . LYS A 1 99 ? 18.960 5.847 4.395 1.00 72.88 99 LYS A CA 1
ATOM 806 C C . LYS A 1 99 ? 18.343 6.165 5.754 1.00 72.88 99 LYS A C 1
ATOM 808 O O . LYS A 1 99 ? 17.203 6.616 5.839 1.00 72.88 99 LYS A O 1
ATOM 813 N N . ARG A 1 100 ? 19.156 6.026 6.803 1.00 58.62 100 ARG A N 1
ATOM 814 C CA . ARG A 1 100 ? 18.895 6.466 8.184 1.00 58.62 100 ARG A CA 1
ATOM 815 C C . ARG A 1 100 ? 18.855 7.994 8.306 1.00 58.62 100 ARG A C 1
ATOM 817 O O . ARG A 1 100 ? 19.686 8.593 8.979 1.00 58.62 100 ARG A O 1
ATOM 824 N N . ALA A 1 101 ? 17.921 8.659 7.631 1.00 55.22 101 ALA A N 1
ATOM 825 C CA . ALA A 1 101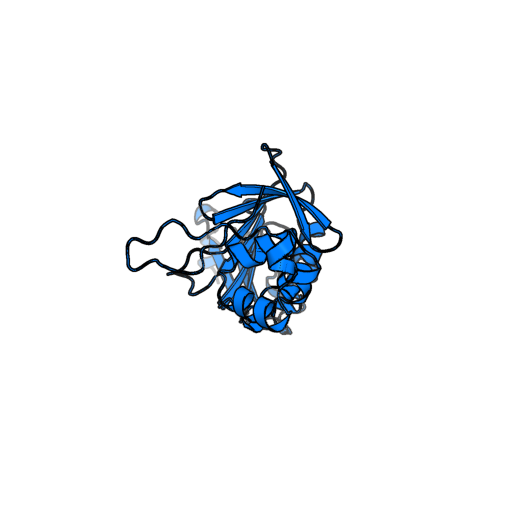 ? 17.563 10.021 8.018 1.00 55.22 101 ALA A CA 1
ATOM 826 C C . ALA A 1 101 ? 16.834 9.979 9.372 1.00 55.22 101 ALA A C 1
ATOM 828 O O . ALA A 1 101 ? 16.354 8.931 9.785 1.00 55.22 101 ALA A O 1
ATOM 829 N N . VAL A 1 102 ? 16.758 11.105 10.083 1.00 63.72 102 VAL A N 1
ATOM 830 C CA . VAL A 1 102 ? 16.115 11.190 11.405 1.00 63.72 102 VAL A CA 1
ATOM 831 C C . VAL A 1 102 ? 14.631 10.802 11.300 1.00 63.72 102 VAL A C 1
ATOM 833 O O . VAL A 1 102 ? 13.782 11.619 10.937 1.00 63.72 102 VAL A O 1
ATOM 836 N N . PHE A 1 103 ? 14.333 9.532 11.574 1.00 70.50 103 PHE A N 1
ATOM 837 C CA . PHE A 1 103 ? 12.987 8.983 11.682 1.00 70.50 103 PHE A CA 1
ATOM 838 C C . PHE A 1 103 ? 12.480 9.242 13.097 1.00 70.50 103 PHE A C 1
ATOM 840 O O . PHE A 1 103 ? 13.168 8.959 14.074 1.00 70.50 103 PHE A O 1
ATOM 847 N N . ASN A 1 104 ? 11.293 9.828 13.208 1.00 74.12 104 ASN A N 1
ATOM 848 C CA . ASN A 1 104 ? 10.758 10.327 14.476 1.00 74.12 104 ASN A CA 1
ATOM 849 C C . ASN A 1 104 ? 9.619 9.465 15.036 1.00 74.12 104 ASN A C 1
ATOM 851 O O . ASN A 1 104 ? 9.087 9.771 16.104 1.00 74.12 104 ASN A O 1
ATOM 855 N N . ARG A 1 105 ? 9.226 8.406 14.323 1.00 84.81 105 ARG A N 1
ATOM 856 C CA . ARG A 1 105 ? 8.138 7.507 14.705 1.00 84.81 105 ARG A CA 1
ATOM 857 C C . ARG A 1 105 ? 8.454 6.075 14.287 1.00 84.81 105 ARG A C 1
ATOM 859 O O . ARG A 1 105 ? 9.172 5.857 13.320 1.00 84.81 105 ARG A O 1
ATOM 866 N N . THR A 1 106 ? 7.851 5.114 14.976 1.00 88.50 106 THR A N 1
ATOM 867 C CA . THR A 1 106 ? 7.763 3.719 14.531 1.00 88.50 106 THR A CA 1
ATOM 868 C C . THR A 1 106 ? 6.324 3.417 14.124 1.00 88.50 106 THR A C 1
ATOM 870 O O . THR A 1 106 ? 5.395 3.756 14.862 1.00 88.50 106 THR A O 1
ATOM 873 N N . VAL A 1 107 ? 6.140 2.790 12.966 1.00 90.31 107 VAL A N 1
ATOM 874 C CA . VAL A 1 107 ? 4.849 2.268 12.490 1.00 90.31 107 VAL A CA 1
ATOM 875 C C . VAL A 1 107 ? 4.836 0.751 12.505 1.00 90.31 107 VAL A C 1
ATOM 877 O O . VAL A 1 107 ? 5.893 0.119 12.507 1.00 90.31 107 VAL A O 1
ATOM 880 N N . LYS A 1 108 ? 3.633 0.187 12.555 1.00 91.81 108 LYS A N 1
ATOM 881 C CA . LYS A 1 108 ? 3.363 -1.243 12.631 1.00 91.81 108 LYS A CA 1
ATOM 882 C C . LYS A 1 108 ? 2.589 -1.693 11.394 1.00 91.81 108 LYS A C 1
ATOM 884 O O . LYS A 1 108 ? 1.557 -1.108 11.067 1.00 91.81 108 LYS A O 1
ATOM 889 N N . PHE A 1 109 ? 3.076 -2.754 10.769 1.00 90.00 109 PHE A N 1
ATOM 890 C CA . PHE A 1 109 ? 2.437 -3.477 9.674 1.00 90.00 109 PHE A CA 1
ATOM 891 C C . PHE A 1 109 ? 2.295 -4.938 10.119 1.00 90.00 109 PHE A C 1
ATOM 893 O O . PHE A 1 109 ? 3.186 -5.757 9.906 1.00 90.00 109 PHE A O 1
ATOM 900 N N . GLY A 1 110 ? 1.238 -5.234 10.881 1.00 85.00 110 GLY A N 1
ATOM 901 C CA . GLY A 1 110 ? 1.175 -6.473 11.663 1.00 85.00 110 GLY A CA 1
ATOM 902 C C . GLY A 1 110 ? 2.293 -6.516 12.714 1.00 85.00 110 GLY A C 1
ATOM 903 O O . GLY A 1 110 ? 2.446 -5.575 13.502 1.00 85.00 110 GLY A O 1
ATOM 904 N N . ASP A 1 111 ? 3.096 -7.580 12.696 1.00 86.88 111 ASP A N 1
ATOM 905 C CA . ASP A 1 111 ? 4.255 -7.736 13.586 1.00 86.88 111 ASP A CA 1
ATOM 906 C C . ASP A 1 111 ? 5.483 -6.933 13.130 1.00 86.88 111 ASP A C 1
ATOM 908 O O . ASP A 1 111 ? 6.369 -6.631 13.939 1.00 86.88 111 ASP A O 1
ATOM 912 N N . LEU A 1 112 ? 5.523 -6.521 11.857 1.00 91.25 112 LEU A N 1
ATOM 913 C CA . LEU A 1 112 ? 6.612 -5.726 11.305 1.00 91.25 112 LEU A CA 1
ATOM 914 C C . LEU A 1 112 ? 6.585 -4.308 11.883 1.00 91.25 112 LEU A C 1
ATOM 916 O O . LEU A 1 112 ? 5.559 -3.625 11.864 1.00 91.25 112 LEU A O 1
ATOM 920 N N . ARG A 1 113 ? 7.739 -3.831 12.360 1.00 91.56 113 ARG A N 1
ATOM 921 C CA . ARG A 1 113 ? 7.906 -2.474 12.893 1.00 91.56 113 ARG A CA 1
ATOM 922 C C . ARG A 1 113 ? 8.969 -1.727 12.115 1.00 91.56 113 ARG A C 1
ATOM 924 O O . ARG A 1 113 ? 10.132 -2.113 12.155 1.00 91.56 113 ARG A O 1
ATOM 931 N N . LEU A 1 114 ? 8.579 -0.631 11.473 1.00 91.06 114 LEU A N 1
ATOM 932 C CA . LEU A 1 114 ? 9.488 0.180 10.667 1.00 91.06 114 LEU A CA 1
ATOM 933 C C . LEU A 1 114 ? 9.617 1.594 11.244 1.00 91.06 114 LEU A C 1
ATOM 935 O O . LEU A 1 114 ? 8.600 2.218 11.570 1.00 91.06 114 LEU A O 1
ATOM 939 N N . PRO A 1 115 ? 10.840 2.143 11.350 1.00 90.88 115 PRO A N 1
ATOM 940 C CA . PRO A 1 115 ? 11.029 3.573 11.535 1.00 90.88 115 PRO A CA 1
ATOM 941 C C . PRO A 1 115 ? 10.400 4.324 10.362 1.00 90.88 115 PRO A C 1
ATOM 943 O O . PRO A 1 115 ? 10.567 3.936 9.207 1.00 90.88 115 PRO A O 1
ATOM 946 N N . MET A 1 116 ? 9.680 5.400 10.651 1.00 89.06 116 MET A N 1
ATOM 947 C CA . MET A 1 116 ? 8.988 6.202 9.658 1.00 89.06 116 MET A CA 1
ATOM 948 C C . MET A 1 116 ? 9.163 7.689 9.931 1.00 89.06 116 MET A C 1
ATOM 950 O O . MET A 1 116 ? 9.172 8.149 11.075 1.00 89.06 116 MET A O 1
ATOM 954 N N . LYS A 1 117 ? 9.272 8.450 8.846 1.00 86.75 117 LYS A N 1
ATOM 955 C CA . LYS A 1 117 ? 9.190 9.905 8.832 1.00 86.75 117 LYS A CA 1
ATOM 956 C C . LYS A 1 117 ? 8.007 10.291 7.963 1.00 86.75 117 LYS A C 1
ATOM 958 O O . LYS A 1 117 ? 7.866 9.795 6.847 1.00 86.75 117 LYS A O 1
ATOM 963 N N . TYR A 1 118 ? 7.182 11.187 8.480 1.00 79.94 118 TYR A N 1
ATOM 964 C CA . TYR A 1 118 ? 6.127 11.815 7.703 1.00 79.94 118 TYR A CA 1
ATOM 965 C C . TYR A 1 118 ? 6.649 13.116 7.089 1.00 79.94 118 TYR A C 1
ATOM 967 O O . TYR A 1 118 ? 7.135 13.991 7.811 1.00 79.94 118 TYR A O 1
ATOM 975 N N . ASP A 1 119 ? 6.580 13.228 5.763 1.00 75.12 119 ASP A N 1
ATOM 976 C CA . ASP A 1 119 ? 6.713 14.500 5.059 1.00 75.12 119 ASP A CA 1
ATOM 977 C C . ASP A 1 119 ? 5.303 15.096 4.868 1.00 75.12 119 ASP A C 1
ATOM 979 O O . ASP A 1 119 ? 4.477 14.468 4.194 1.00 75.12 119 ASP A O 1
ATOM 983 N N . PRO A 1 120 ? 5.018 16.302 5.405 1.00 60.44 120 PRO A N 1
ATOM 984 C CA . PRO A 1 120 ? 3.741 17.003 5.237 1.00 60.44 120 PRO A CA 1
ATOM 985 C C . PRO A 1 120 ? 3.304 17.196 3.778 1.00 60.44 120 PRO A C 1
ATOM 987 O O . PRO A 1 120 ? 2.144 17.505 3.516 1.00 60.44 120 PRO A O 1
ATOM 990 N N . LYS A 1 121 ? 4.212 17.007 2.813 1.00 63.00 121 LYS A N 1
ATOM 991 C CA . LYS A 1 121 ? 3.908 16.963 1.377 1.00 63.00 121 LYS A CA 1
ATOM 992 C C . LYS A 1 121 ? 3.333 15.614 0.898 1.00 63.00 121 LYS A C 1
ATOM 994 O O . LYS A 1 121 ? 3.322 15.407 -0.309 1.00 63.00 121 LYS A O 1
ATOM 999 N N . THR A 1 122 ? 2.827 14.775 1.816 1.00 59.00 122 THR A N 1
ATOM 1000 C CA . THR A 1 122 ? 2.072 13.507 1.630 1.00 59.00 122 THR A CA 1
ATOM 1001 C C . THR A 1 122 ? 2.892 12.248 1.350 1.00 59.00 122 THR A C 1
ATOM 1003 O O . THR A 1 122 ? 2.444 11.347 0.641 1.00 59.00 122 THR A O 1
ATOM 1006 N N . ARG A 1 123 ? 4.110 12.156 1.893 1.00 77.69 123 ARG A N 1
ATOM 1007 C CA . ARG A 1 123 ? 4.949 10.963 1.710 1.00 77.69 123 ARG A CA 1
ATOM 1008 C C . ARG A 1 123 ? 5.378 10.391 3.046 1.00 77.69 123 ARG A C 1
ATOM 1010 O O . ARG A 1 123 ? 6.027 11.061 3.851 1.00 77.69 123 ARG A O 1
ATOM 1017 N N . TYR A 1 124 ? 5.039 9.128 3.253 1.00 88.50 124 TYR A N 1
ATOM 1018 C CA . TYR A 1 124 ? 5.599 8.331 4.328 1.00 88.50 124 TYR A CA 1
ATOM 1019 C C . TYR A 1 124 ? 6.928 7.758 3.850 1.00 88.50 124 TYR A C 1
ATOM 1021 O O . TYR A 1 124 ? 7.015 7.181 2.768 1.00 88.50 124 TYR A O 1
ATOM 1029 N N . HIS A 1 125 ? 7.982 7.959 4.630 1.00 89.19 125 HIS A N 1
ATOM 1030 C CA . HIS A 1 125 ? 9.300 7.392 4.371 1.00 89.19 125 HIS A CA 1
ATOM 1031 C C . HIS A 1 125 ? 9.596 6.356 5.445 1.00 89.19 125 HIS A C 1
ATOM 1033 O O . HIS A 1 125 ? 9.829 6.730 6.593 1.00 89.19 125 HIS A O 1
ATOM 1039 N N . CYS A 1 126 ? 9.569 5.082 5.072 1.00 90.25 126 CYS A N 1
ATOM 1040 C CA . CYS A 1 126 ? 9.860 3.940 5.924 1.00 90.25 126 CYS A CA 1
ATOM 1041 C C . CYS A 1 126 ? 11.324 3.512 5.755 1.00 90.25 126 CYS A C 1
ATOM 1043 O O . CYS A 1 126 ? 11.835 3.415 4.636 1.00 90.25 126 CYS A O 1
ATOM 1045 N N . SER A 1 127 ? 11.999 3.249 6.870 1.00 89.75 127 SER A N 1
ATOM 1046 C CA . SER A 1 127 ? 13.370 2.748 6.874 1.00 89.75 127 SER A CA 1
ATOM 1047 C C . SER A 1 127 ? 13.381 1.230 6.875 1.00 89.75 127 SER A C 1
ATOM 1049 O O . SER A 1 127 ? 12.821 0.626 7.787 1.00 89.75 127 SER A O 1
ATOM 1051 N N . THR A 1 128 ? 14.065 0.621 5.915 1.00 87.69 128 THR A N 1
ATOM 1052 C CA . THR A 1 128 ? 14.368 -0.813 5.933 1.00 87.69 128 THR A CA 1
ATOM 1053 C C . THR A 1 128 ? 15.601 -1.100 5.084 1.00 87.69 128 THR A C 1
ATOM 1055 O O . THR A 1 128 ? 15.810 -0.461 4.050 1.00 87.69 128 THR A O 1
ATOM 1058 N N . ASP A 1 129 ? 16.409 -2.057 5.530 1.00 83.00 129 ASP A N 1
ATOM 1059 C CA . ASP A 1 129 ? 17.554 -2.569 4.775 1.00 83.00 129 ASP A CA 1
ATOM 1060 C C . ASP A 1 129 ? 17.133 -3.702 3.818 1.00 83.00 129 ASP A C 1
ATOM 1062 O O . ASP A 1 129 ? 17.827 -3.964 2.838 1.00 83.00 129 ASP A O 1
ATOM 1066 N N . ILE A 1 130 ? 15.970 -4.326 4.060 1.00 83.00 130 ILE A N 1
ATOM 1067 C CA . ILE A 1 130 ? 15.442 -5.453 3.280 1.00 83.00 130 ILE A CA 1
ATOM 1068 C C . ILE A 1 130 ? 13.966 -5.190 2.960 1.00 83.00 130 ILE A C 1
ATOM 1070 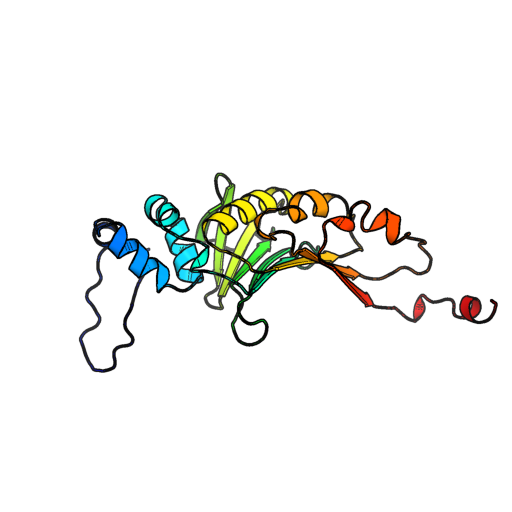O O . ILE A 1 130 ? 13.059 -5.491 3.735 1.00 83.00 130 ILE A O 1
ATOM 1074 N N . TYR A 1 131 ? 13.717 -4.548 1.821 1.00 82.44 131 TYR A N 1
ATOM 1075 C CA . TYR A 1 131 ? 12.370 -4.133 1.412 1.00 82.44 131 TYR A CA 1
ATOM 1076 C C . TYR A 1 131 ? 11.489 -5.316 1.018 1.00 82.44 131 TYR A C 1
ATOM 1078 O O . TYR A 1 131 ? 10.299 -5.331 1.316 1.00 82.44 131 TYR A O 1
ATOM 1086 N N . GLU A 1 132 ? 12.090 -6.307 0.376 1.00 79.12 132 GLU A N 1
ATOM 1087 C CA . GLU A 1 132 ? 11.431 -7.493 -0.153 1.00 79.12 132 GLU A CA 1
ATOM 1088 C C . GLU A 1 132 ? 10.741 -8.270 0.982 1.00 79.12 132 GLU A C 1
ATOM 1090 O O . GLU A 1 132 ? 9.566 -8.602 0.889 1.00 79.12 132 GLU A O 1
ATOM 1095 N N . GLU A 1 133 ? 11.416 -8.427 2.123 1.00 83.12 133 GLU A N 1
ATOM 1096 C CA . GLU A 1 133 ? 10.851 -9.059 3.325 1.00 83.12 133 GLU A CA 1
ATOM 1097 C C . GLU A 1 133 ? 9.724 -8.235 3.971 1.00 83.12 133 GLU A C 1
ATOM 1099 O O . GLU A 1 133 ? 8.870 -8.775 4.673 1.00 83.12 133 GLU A O 1
ATOM 1104 N N . CYS A 1 134 ? 9.693 -6.922 3.729 1.00 86.00 134 CYS A N 1
ATOM 1105 C CA . CYS A 1 134 ? 8.680 -6.027 4.285 1.00 86.00 134 CYS A CA 1
ATOM 1106 C C . CYS A 1 134 ? 7.406 -5.960 3.436 1.00 86.00 134 CYS A C 1
ATOM 1108 O O . CYS A 1 134 ? 6.368 -5.529 3.942 1.00 86.00 134 CYS A O 1
ATOM 1110 N N . LEU A 1 135 ? 7.479 -6.340 2.157 1.00 85.56 135 LEU A N 1
ATOM 1111 C CA . LEU A 1 135 ? 6.414 -6.087 1.193 1.00 85.56 135 LEU A CA 1
ATOM 1112 C C . LEU A 1 135 ? 5.125 -6.822 1.571 1.00 85.56 135 LEU A C 1
ATOM 1114 O O . LEU A 1 135 ? 4.082 -6.183 1.693 1.00 85.56 135 LEU A O 1
ATOM 1118 N N . GLN A 1 136 ? 5.211 -8.126 1.839 1.00 87.12 136 GLN A N 1
ATOM 1119 C CA . GLN A 1 136 ? 4.055 -8.946 2.207 1.00 87.12 136 GLN A CA 1
ATOM 1120 C C . GLN A 1 136 ? 3.348 -8.427 3.480 1.00 87.12 136 GLN A C 1
ATOM 1122 O O . GLN A 1 136 ? 2.177 -8.067 3.372 1.00 87.12 136 GLN A O 1
ATOM 1127 N N . PRO A 1 137 ? 4.027 -8.231 4.635 1.00 91.12 137 PRO A N 1
ATOM 1128 C CA . PRO A 1 137 ? 3.377 -7.671 5.826 1.00 91.12 137 PRO A CA 1
ATOM 1129 C C . PRO A 1 137 ? 2.745 -6.291 5.609 1.00 91.12 137 PRO A C 1
ATOM 1131 O O . PRO A 1 137 ? 1.719 -5.970 6.212 1.00 91.12 137 PRO A O 1
ATOM 1134 N N . CYS A 1 138 ? 3.351 -5.454 4.759 1.00 92.00 138 CYS A N 1
ATOM 1135 C CA . CYS A 1 138 ? 2.781 -4.154 4.418 1.00 92.00 138 CYS A CA 1
ATOM 1136 C C . CYS A 1 138 ? 1.490 -4.312 3.609 1.00 92.00 138 CYS A C 1
ATOM 1138 O O . CYS A 1 138 ? 0.491 -3.682 3.951 1.00 92.00 138 CYS A O 1
ATOM 1140 N N . LEU A 1 139 ? 1.489 -5.148 2.567 1.00 90.75 139 LEU A N 1
ATOM 1141 C CA . LEU A 1 139 ? 0.305 -5.405 1.742 1.00 90.75 139 LEU A CA 1
ATOM 1142 C C . LEU A 1 139 ? -0.825 -6.058 2.547 1.00 90.75 139 LEU A C 1
ATOM 1144 O O . LEU A 1 139 ? -1.970 -5.617 2.425 1.00 90.75 139 LEU A O 1
ATOM 1148 N N . ASP A 1 140 ? -0.501 -7.021 3.414 1.00 90.75 140 ASP A N 1
ATOM 1149 C CA . ASP A 1 140 ? -1.454 -7.666 4.324 1.00 90.75 140 ASP A CA 1
ATOM 1150 C C . ASP A 1 140 ? -2.116 -6.621 5.220 1.00 90.75 140 ASP A C 1
ATOM 1152 O O . ASP A 1 140 ? -3.342 -6.532 5.300 1.00 90.75 140 ASP A O 1
ATOM 1156 N N . PHE A 1 141 ? -1.305 -5.764 5.846 1.00 92.56 141 PHE A N 1
ATOM 1157 C CA . PHE A 1 141 ? -1.813 -4.680 6.673 1.00 92.56 141 PHE A CA 1
ATOM 1158 C C . PHE A 1 141 ? -2.693 -3.715 5.873 1.00 92.56 141 PHE A C 1
ATOM 1160 O O . PHE A 1 141 ? -3.798 -3.391 6.309 1.00 92.56 141 PHE A O 1
ATOM 1167 N N . PHE A 1 142 ? -2.246 -3.259 4.702 1.00 92.88 142 PHE A N 1
ATOM 1168 C CA . PHE A 1 142 ? -3.026 -2.321 3.898 1.00 92.88 142 PHE A CA 1
ATOM 1169 C C . PHE A 1 142 ? -4.367 -2.909 3.463 1.00 92.88 142 PHE A C 1
ATOM 1171 O O . PHE A 1 142 ? -5.360 -2.188 3.492 1.00 92.88 142 PHE A O 1
ATOM 1178 N N . ALA A 1 143 ? -4.434 -4.207 3.162 1.00 90.31 143 ALA A N 1
ATOM 1179 C CA . ALA A 1 143 ? -5.687 -4.885 2.837 1.00 90.31 143 ALA A CA 1
ATOM 1180 C C . ALA A 1 143 ? -6.702 -4.873 4.000 1.00 90.31 143 ALA A C 1
ATOM 1182 O O . ALA A 1 143 ? -7.905 -4.988 3.762 1.00 90.31 143 ALA A O 1
ATOM 1183 N N . THR A 1 144 ? -6.250 -4.685 5.248 1.00 92.19 144 THR A N 1
ATOM 1184 C CA . THR A 1 144 ? -7.145 -4.548 6.413 1.00 92.19 144 THR A CA 1
ATOM 1185 C C . THR A 1 144 ? -7.790 -3.171 6.544 1.00 92.19 144 THR A C 1
ATOM 1187 O O . THR A 1 144 ? -8.809 -3.051 7.220 1.00 92.19 144 THR A O 1
ATOM 1190 N N . ILE A 1 145 ? -7.237 -2.135 5.902 1.00 92.12 145 ILE A N 1
ATOM 1191 C CA . ILE A 1 145 ? -7.716 -0.748 6.050 1.00 92.12 145 ILE A CA 1
ATOM 1192 C C . ILE A 1 145 ? -8.120 -0.080 4.733 1.00 92.12 145 ILE A C 1
ATOM 1194 O O . ILE A 1 145 ? -8.895 0.875 4.752 1.00 92.12 145 ILE A O 1
ATOM 1198 N N . PHE A 1 146 ? -7.648 -0.588 3.596 1.00 92.12 146 PHE A N 1
ATOM 1199 C CA . PHE A 1 146 ? -7.888 -0.042 2.266 1.00 92.12 146 PHE A CA 1
ATOM 1200 C C . PHE A 1 146 ? -8.340 -1.128 1.299 1.00 92.12 146 PHE A C 1
ATOM 1202 O O . PHE A 1 146 ? -7.877 -2.267 1.335 1.00 92.12 146 PHE A O 1
ATOM 1209 N N . SER A 1 147 ? -9.238 -0.751 0.394 1.00 89.12 147 SER A N 1
ATOM 1210 C CA . SER A 1 147 ? -9.612 -1.574 -0.752 1.00 89.12 147 SER A CA 1
ATOM 1211 C C . SER A 1 147 ? -9.032 -0.956 -2.018 1.00 89.12 147 SER A C 1
ATOM 1213 O O . SER A 1 147 ? -8.957 0.262 -2.147 1.00 89.12 147 SER A O 1
ATOM 1215 N N . CYS A 1 148 ? -8.650 -1.789 -2.977 1.00 86.69 148 CYS A N 1
ATOM 1216 C CA . CYS A 1 148 ? -8.248 -1.351 -4.310 1.00 86.69 148 CYS A CA 1
ATOM 1217 C C . CYS A 1 148 ? -9.182 -1.977 -5.353 1.00 86.69 148 CYS A C 1
ATOM 1219 O O . CYS A 1 148 ? -9.728 -3.069 -5.129 1.00 86.69 148 CYS A O 1
ATOM 1221 N N . ARG A 1 149 ? -9.413 -1.266 -6.464 1.00 83.69 149 ARG A N 1
ATOM 1222 C CA . ARG A 1 149 ? -10.150 -1.798 -7.626 1.00 83.69 149 ARG A CA 1
ATOM 1223 C C . ARG A 1 149 ? -9.231 -2.548 -8.592 1.00 83.69 149 ARG A C 1
ATOM 1225 O O . ARG A 1 149 ? -9.666 -3.548 -9.153 1.00 83.69 149 ARG A O 1
ATOM 1232 N N . GLY A 1 150 ? -7.984 -2.102 -8.730 1.00 76.69 150 GLY A N 1
ATOM 1233 C CA . GLY A 1 150 ? -6.940 -2.778 -9.500 1.00 76.69 150 GLY A CA 1
ATOM 1234 C C . GLY A 1 150 ? -5.544 -2.602 -8.902 1.00 76.69 150 GLY A C 1
ATOM 1235 O O . GLY A 1 150 ? -5.355 -1.874 -7.922 1.00 76.69 150 GLY A O 1
ATOM 1236 N N . GLY A 1 151 ? -4.563 -3.282 -9.487 1.00 77.50 151 GLY A N 1
ATOM 1237 C CA . GLY A 1 151 ? -3.167 -3.255 -9.067 1.00 77.50 151 GLY A CA 1
ATOM 1238 C C . GLY A 1 151 ? -2.215 -3.061 -10.232 1.00 77.50 151 GLY A C 1
ATOM 1239 O O . GLY A 1 151 ? -2.419 -3.617 -11.304 1.00 77.50 151 GLY A O 1
ATOM 1240 N N . ILE A 1 152 ? -1.140 -2.313 -10.009 1.00 76.75 152 ILE A N 1
ATOM 1241 C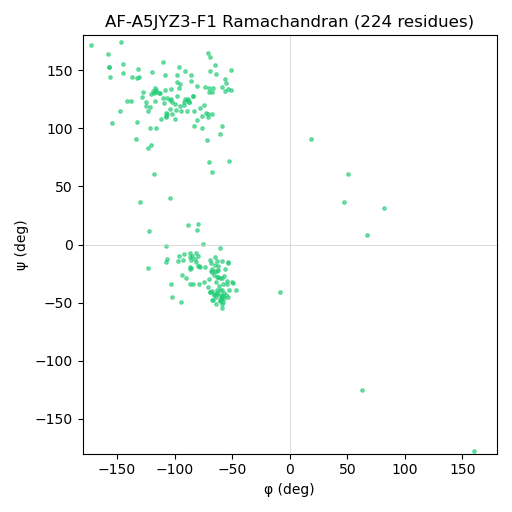 CA . ILE A 1 152 ? -0.018 -2.197 -10.935 1.00 76.75 152 ILE A CA 1
ATOM 1242 C C . ILE A 1 152 ? 1.257 -2.570 -10.180 1.00 76.75 152 ILE A C 1
ATOM 1244 O O . ILE A 1 152 ? 1.633 -1.914 -9.209 1.00 76.75 152 ILE A O 1
ATOM 1248 N N . ALA A 1 153 ? 1.951 -3.610 -10.627 1.00 70.88 153 ALA A N 1
ATOM 1249 C CA . ALA A 1 153 ? 3.295 -3.918 -10.148 1.00 70.88 153 ALA A CA 1
ATOM 1250 C C . ALA A 1 153 ? 4.313 -3.381 -11.155 1.00 70.88 153 ALA A C 1
ATOM 1252 O O . ALA A 1 153 ? 4.348 -3.832 -12.297 1.00 70.88 153 ALA A O 1
ATOM 1253 N N . VAL A 1 154 ? 5.135 -2.415 -10.744 1.00 71.31 154 VAL A N 1
ATOM 1254 C CA . VAL A 1 154 ? 6.207 -1.853 -11.573 1.00 71.31 154 VAL A CA 1
ATOM 1255 C C . VAL A 1 154 ? 7.505 -2.582 -11.261 1.00 71.31 154 VAL A C 1
ATOM 1257 O O . VAL A 1 154 ? 8.040 -2.482 -10.152 1.00 71.31 154 VAL A O 1
ATOM 1260 N N . VAL A 1 155 ? 8.013 -3.293 -12.262 1.00 64.88 155 VAL A N 1
ATOM 1261 C CA . VAL A 1 155 ? 9.200 -4.143 -12.176 1.00 64.88 155 VAL A CA 1
ATOM 1262 C C . VAL A 1 155 ? 10.233 -3.644 -13.176 1.00 64.88 155 VAL A C 1
ATOM 1264 O O . VAL A 1 155 ? 9.927 -3.465 -14.357 1.00 64.88 155 VAL A O 1
ATOM 1267 N N . ASN A 1 156 ? 11.467 -3.437 -12.713 1.00 61.44 156 ASN A N 1
ATOM 1268 C CA . ASN A 1 156 ? 12.580 -3.201 -13.622 1.00 61.44 156 ASN A CA 1
ATOM 1269 C C . ASN A 1 156 ? 13.189 -4.549 -14.049 1.00 61.44 156 ASN A C 1
ATOM 1271 O O . ASN A 1 156 ? 13.581 -5.343 -13.197 1.00 61.44 156 ASN A O 1
ATOM 1275 N N . MET A 1 157 ? 13.228 -4.801 -15.358 1.00 55.81 157 MET A N 1
ATOM 1276 C CA . MET A 1 157 ? 13.716 -6.037 -15.983 1.00 55.81 157 MET A CA 1
ATOM 1277 C C . MET A 1 157 ? 15.222 -6.258 -15.817 1.00 55.81 157 MET A C 1
ATOM 1279 O O . MET A 1 157 ? 15.669 -7.400 -15.897 1.00 55.81 157 MET A O 1
ATOM 1283 N N . ASP A 1 158 ? 15.985 -5.196 -15.547 1.00 55.91 158 ASP A N 1
ATOM 1284 C CA . ASP A 1 158 ? 17.437 -5.267 -15.346 1.00 55.91 158 ASP A CA 1
ATOM 1285 C C . ASP A 1 158 ? 17.810 -6.083 -14.079 1.00 55.91 158 ASP A C 1
ATOM 1287 O O . ASP A 1 158 ? 18.972 -6.435 -13.873 1.00 55.91 158 ASP A O 1
ATOM 1291 N N . GLU A 1 159 ? 16.833 -6.421 -13.222 1.00 52.56 159 GLU A N 1
ATOM 1292 C CA . GLU A 1 159 ? 17.029 -7.154 -11.969 1.00 52.56 159 GLU A CA 1
ATOM 1293 C C . GLU A 1 159 ? 16.018 -8.316 -11.809 1.00 52.56 159 GLU A C 1
ATOM 1295 O O . GLU A 1 159 ? 14.846 -8.128 -11.502 1.00 52.56 159 GLU A O 1
ATOM 1300 N N . CYS A 1 160 ? 16.510 -9.546 -12.005 1.00 47.28 160 CYS A N 1
ATOM 1301 C CA . CYS A 1 160 ? 15.988 -10.848 -11.546 1.00 47.28 160 CYS A CA 1
ATOM 1302 C C . CYS A 1 160 ? 14.496 -10.911 -11.103 1.00 47.28 160 CYS A C 1
ATOM 1304 O O . CYS A 1 160 ? 14.146 -10.806 -9.925 1.00 47.28 160 CYS A O 1
ATOM 1306 N N . THR A 1 161 ? 13.629 -11.222 -12.069 1.00 52.06 161 THR A N 1
ATOM 1307 C CA . THR A 1 161 ? 12.151 -11.326 -12.048 1.00 52.06 161 THR A CA 1
ATOM 1308 C C . THR A 1 161 ? 11.518 -12.358 -11.091 1.00 52.06 161 THR A C 1
ATOM 1310 O O . THR A 1 161 ? 10.294 -12.429 -10.981 1.00 52.06 161 THR A O 1
ATOM 1313 N N . MET A 1 162 ? 12.293 -13.168 -10.361 1.00 47.59 162 MET A N 1
ATOM 1314 C CA . MET A 1 162 ? 11.748 -14.308 -9.598 1.00 47.59 162 MET A CA 1
ATOM 1315 C C . MET A 1 162 ? 11.088 -13.940 -8.254 1.00 47.59 162 MET A C 1
ATOM 1317 O O . MET A 1 162 ? 10.112 -14.582 -7.874 1.00 47.59 162 MET A O 1
ATOM 1321 N N . ARG A 1 163 ? 11.576 -12.921 -7.525 1.00 49.53 163 ARG A N 1
ATOM 1322 C CA . ARG A 1 163 ? 11.040 -12.556 -6.187 1.00 49.53 163 ARG A CA 1
ATOM 1323 C C . ARG A 1 163 ? 9.752 -11.732 -6.236 1.00 49.53 163 ARG A C 1
ATOM 1325 O O . ARG A 1 163 ? 9.013 -11.694 -5.262 1.00 49.53 163 ARG A O 1
ATOM 1332 N N . VAL A 1 164 ? 9.464 -11.122 -7.384 1.00 50.19 164 VAL A N 1
ATOM 1333 C CA . VAL A 1 164 ? 8.238 -10.347 -7.632 1.00 50.19 164 VAL A CA 1
ATOM 1334 C C . VAL A 1 164 ? 6.991 -11.215 -7.445 1.00 50.19 164 VAL A C 1
ATOM 1336 O O . VAL A 1 164 ? 6.025 -10.768 -6.835 1.00 50.19 164 VAL A O 1
ATOM 1339 N N . ARG A 1 165 ? 7.072 -12.480 -7.887 1.00 52.34 165 ARG A N 1
ATOM 1340 C CA . ARG A 1 165 ? 5.970 -13.453 -7.913 1.00 52.34 165 ARG A CA 1
ATOM 1341 C C . ARG A 1 165 ? 5.288 -13.634 -6.558 1.00 52.34 165 ARG A C 1
ATOM 1343 O O . ARG A 1 165 ? 4.072 -13.578 -6.470 1.00 52.34 165 ARG A O 1
ATOM 1350 N N . GLN A 1 166 ? 6.072 -13.770 -5.486 1.00 54.19 166 GLN A N 1
ATOM 1351 C CA . GLN A 1 166 ? 5.533 -14.040 -4.145 1.00 54.19 166 GLN A CA 1
ATOM 1352 C C . GLN A 1 166 ? 4.680 -12.896 -3.593 1.00 54.19 166 GLN A C 1
ATOM 1354 O O . GLN A 1 166 ? 3.856 -13.117 -2.713 1.00 54.19 166 GLN A O 1
ATOM 1359 N N . HIS A 1 167 ? 4.878 -11.680 -4.097 1.00 58.34 167 HIS A N 1
ATOM 1360 C CA . HIS A 1 167 ? 4.201 -10.493 -3.593 1.00 58.34 167 HIS A CA 1
ATOM 1361 C C . HIS A 1 167 ? 3.114 -9.977 -4.538 1.00 58.34 167 HIS A C 1
ATOM 1363 O O . HIS A 1 167 ? 2.317 -9.138 -4.127 1.00 58.34 167 HIS A O 1
ATOM 1369 N N . THR A 1 168 ? 3.069 -10.462 -5.783 1.00 58.94 168 THR A N 1
ATOM 1370 C CA . THR A 1 168 ? 2.072 -10.092 -6.798 1.00 58.94 168 THR A CA 1
ATOM 1371 C C . THR A 1 168 ? 0.795 -10.925 -6.747 1.00 58.94 168 THR A C 1
ATOM 1373 O O . THR A 1 168 ? -0.251 -10.427 -7.145 1.00 58.94 168 THR A O 1
ATOM 1376 N N . ASP A 1 169 ? 0.828 -12.121 -6.158 1.00 63.56 169 ASP A N 1
ATOM 1377 C CA . ASP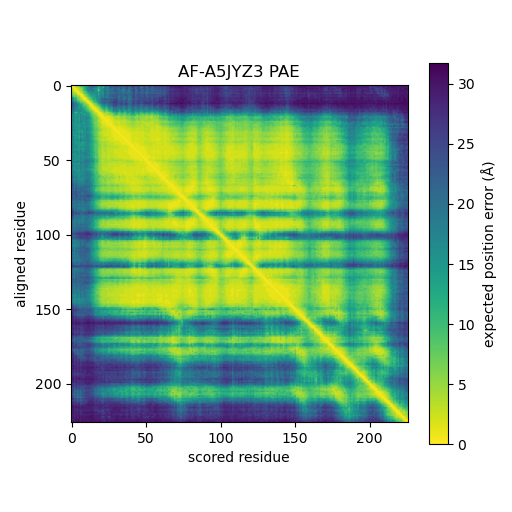 A 1 169 ? -0.371 -12.957 -5.956 1.00 63.56 169 ASP A CA 1
ATOM 1378 C C . ASP A 1 169 ? -1.206 -12.522 -4.739 1.00 63.56 169 ASP A C 1
ATOM 1380 O O . ASP A 1 169 ? -2.096 -13.227 -4.260 1.00 63.56 169 ASP A O 1
ATOM 1384 N N . HIS A 1 170 ? -0.914 -11.340 -4.195 1.00 76.06 170 HIS A N 1
ATOM 1385 C CA . HIS A 1 170 ? -1.561 -10.854 -2.994 1.00 76.06 170 HIS A CA 1
ATOM 1386 C C . HIS A 1 170 ? -3.061 -10.577 -3.231 1.00 76.06 170 HIS A C 1
ATOM 1388 O O . HIS A 1 170 ? -3.412 -9.853 -4.171 1.00 76.06 170 HIS A O 1
ATOM 1394 N N . PRO A 1 171 ? -3.968 -11.009 -2.328 1.00 76.69 171 PRO A N 1
ATOM 1395 C CA . PRO A 1 171 ? -5.415 -10.796 -2.473 1.00 76.69 171 PRO A CA 1
ATOM 1396 C C . PRO A 1 171 ? -5.849 -9.330 -2.634 1.00 76.69 171 PRO A C 1
ATOM 1398 O O . PRO A 1 171 ? -6.924 -9.051 -3.163 1.00 76.69 171 PRO A O 1
ATOM 1401 N N . ILE A 1 172 ? -5.010 -8.381 -2.205 1.00 79.00 172 ILE A N 1
ATOM 1402 C CA . ILE A 1 172 ? -5.243 -6.933 -2.363 1.00 79.00 172 ILE A CA 1
ATOM 1403 C C . ILE A 1 172 ? -5.435 -6.521 -3.830 1.00 79.00 172 ILE A C 1
ATOM 1405 O O . ILE A 1 172 ? -6.134 -5.543 -4.095 1.00 79.00 172 ILE A O 1
ATOM 1409 N N . PHE A 1 173 ? -4.864 -7.277 -4.773 1.00 72.38 173 PHE A N 1
ATOM 1410 C CA . PHE A 1 173 ? -4.982 -7.011 -6.204 1.00 72.38 173 PHE A CA 1
ATOM 1411 C C . PHE A 1 173 ? -6.229 -7.639 -6.839 1.00 72.38 173 PHE A C 1
ATOM 1413 O O . PHE A 1 173 ? -6.547 -7.291 -7.968 1.00 72.38 173 PHE A O 1
ATOM 1420 N N . LYS A 1 174 ? -6.964 -8.519 -6.135 1.00 67.19 174 LYS A N 1
ATOM 1421 C CA . LYS A 1 174 ? -8.245 -9.124 -6.572 1.00 67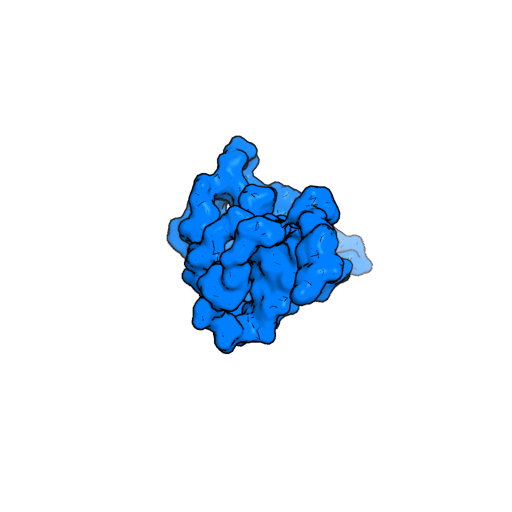.19 174 LYS A CA 1
ATOM 1422 C C . LYS A 1 174 ? -8.249 -9.686 -8.007 1.00 67.19 174 LYS A C 1
ATOM 1424 O O . LYS A 1 174 ? -9.266 -9.593 -8.685 1.00 67.19 174 LYS A O 1
ATOM 1429 N N . ASN A 1 175 ? -7.137 -10.268 -8.460 1.00 62.59 175 ASN A N 1
ATOM 1430 C CA . ASN A 1 175 ? -6.923 -10.756 -9.837 1.00 62.59 175 ASN A CA 1
ATOM 1431 C C . ASN A 1 175 ? -6.861 -9.665 -10.925 1.00 62.59 175 ASN A C 1
ATOM 1433 O O . ASN A 1 175 ? -6.795 -9.984 -12.105 1.00 62.59 175 ASN A O 1
ATOM 1437 N N . ASN A 1 176 ? -6.829 -8.392 -10.535 1.00 70.12 176 ASN A N 1
ATOM 1438 C CA . ASN A 1 176 ? -6.748 -7.234 -11.422 1.00 70.12 176 ASN A CA 1
ATOM 1439 C C . ASN A 1 176 ? -5.331 -6.644 -11.432 1.00 70.12 176 ASN A C 1
ATOM 1441 O O . ASN A 1 176 ? -5.129 -5.430 -11.314 1.00 70.12 176 ASN A O 1
ATOM 1445 N N . LEU A 1 177 ? -4.324 -7.521 -11.421 1.00 73.12 177 LEU A N 1
ATOM 1446 C CA . LEU A 1 177 ? -2.934 -7.100 -11.410 1.00 73.12 177 LEU A CA 1
ATOM 1447 C C . LEU A 1 177 ? -2.426 -6.927 -12.839 1.00 73.12 177 LEU A C 1
ATOM 1449 O O . LEU A 1 177 ? -2.412 -7.871 -13.627 1.00 73.12 177 LEU A O 1
ATOM 1453 N N . VAL A 1 178 ? -1.917 -5.734 -13.123 1.00 71.94 178 VAL A N 1
ATOM 1454 C CA . VAL A 1 178 ? -1.163 -5.429 -14.332 1.00 71.94 178 VAL A CA 1
ATOM 1455 C C . VAL A 1 178 ? 0.319 -5.336 -13.990 1.00 71.94 178 VAL A C 1
ATOM 1457 O O . VAL A 1 178 ? 0.728 -4.548 -13.134 1.00 71.94 178 VAL A O 1
ATOM 1460 N N . ALA A 1 179 ? 1.152 -6.117 -14.672 1.00 71.12 179 ALA A N 1
ATOM 1461 C CA . ALA A 1 179 ? 2.598 -5.990 -14.539 1.00 71.12 179 ALA A CA 1
ATOM 1462 C C . ALA A 1 179 ? 3.121 -4.942 -15.523 1.00 71.12 179 ALA A C 1
ATOM 1464 O O . ALA A 1 179 ? 2.939 -5.078 -16.729 1.00 71.12 179 ALA A O 1
ATOM 1465 N N . LYS A 1 180 ? 3.793 -3.906 -15.025 1.00 72.38 180 LYS A N 1
ATOM 1466 C CA . LYS A 1 180 ? 4.497 -2.919 -15.840 1.00 72.38 180 LYS A CA 1
ATOM 1467 C C . LYS A 1 180 ? 5.992 -3.208 -15.807 1.00 72.38 180 LYS A C 1
ATOM 1469 O O . LYS A 1 180 ? 6.639 -3.052 -14.774 1.00 72.38 180 LYS A O 1
ATOM 1474 N N . LEU A 1 181 ? 6.521 -3.612 -16.951 1.00 68.69 181 LEU A N 1
ATOM 1475 C CA . LEU A 1 181 ? 7.925 -3.925 -17.155 1.00 68.69 181 LEU A CA 1
ATOM 1476 C C . LEU A 1 181 ? 8.621 -2.722 -17.771 1.00 68.69 181 LEU A C 1
ATOM 1478 O O . LEU A 1 181 ? 8.183 -2.215 -18.803 1.00 68.69 181 LEU A O 1
ATOM 1482 N N . SER A 1 182 ? 9.712 -2.291 -17.157 1.00 64.81 182 SER A N 1
ATOM 1483 C CA . SER A 1 182 ? 10.579 -1.243 -17.695 1.00 64.81 182 SER A CA 1
ATOM 1484 C C . SER A 1 182 ? 12.035 -1.680 -17.646 1.00 64.81 182 SER A C 1
ATOM 1486 O O . SER A 1 182 ? 12.387 -2.458 -16.768 1.00 64.81 182 SER A O 1
ATOM 1488 N N . GLY A 1 183 ? 12.881 -1.199 -18.552 1.00 61.25 183 GLY A N 1
ATOM 1489 C CA . GLY A 1 183 ? 14.314 -1.513 -18.544 1.00 61.25 183 GLY A CA 1
ATOM 1490 C C . GLY A 1 183 ? 14.974 -1.270 -19.896 1.00 61.25 183 GLY A C 1
ATOM 1491 O O . GLY A 1 183 ? 14.315 -0.819 -20.844 1.00 61.25 183 GLY A O 1
ATOM 1492 N N . ASN A 1 184 ? 16.265 -1.583 -19.985 1.00 59.28 184 ASN A N 1
ATOM 1493 C CA . ASN A 1 184 ? 16.998 -1.565 -21.248 1.00 59.28 184 ASN A CA 1
ATOM 1494 C C . ASN A 1 184 ? 17.099 -2.995 -21.776 1.00 59.28 184 ASN A C 1
ATOM 1496 O O . ASN A 1 184 ? 17.682 -3.861 -21.133 1.00 59.28 184 ASN A O 1
ATOM 1500 N N . ILE A 1 185 ? 16.571 -3.254 -22.972 1.00 55.28 185 ILE A N 1
ATOM 1501 C CA . ILE A 1 185 ? 16.845 -4.532 -23.634 1.00 55.28 185 ILE A CA 1
ATOM 1502 C C . ILE A 1 185 ? 18.249 -4.449 -24.228 1.00 55.28 185 ILE A C 1
ATOM 1504 O O . ILE A 1 185 ? 18.492 -3.631 -25.116 1.00 55.28 185 ILE A O 1
ATOM 1508 N N . ASN A 1 186 ? 19.159 -5.306 -23.763 1.00 55.19 186 ASN A N 1
ATOM 1509 C CA . ASN A 1 186 ? 20.407 -5.566 -24.470 1.00 55.19 186 ASN A CA 1
ATOM 1510 C C . ASN A 1 186 ? 20.086 -6.417 -25.715 1.00 55.19 186 ASN A C 1
ATOM 1512 O O . ASN A 1 186 ? 19.679 -7.567 -25.559 1.00 55.19 186 ASN A O 1
ATOM 1516 N N . PRO A 1 187 ? 20.253 -5.899 -26.943 1.00 53.22 187 PRO A N 1
ATOM 1517 C CA . PRO A 1 187 ? 19.910 -6.634 -28.163 1.00 53.22 187 PRO A CA 1
ATOM 1518 C C . PRO A 1 187 ? 20.778 -7.883 -28.384 1.00 53.22 187 PRO A C 1
ATOM 1520 O O . PRO A 1 187 ? 20.377 -8.769 -29.130 1.00 53.22 187 PRO A O 1
ATOM 1523 N N . ASN A 1 188 ? 21.931 -7.981 -27.710 1.00 48.69 188 ASN A N 1
ATOM 1524 C CA . ASN A 1 188 ? 22.804 -9.159 -27.756 1.00 48.69 188 ASN A CA 1
ATOM 1525 C C . ASN A 1 188 ? 22.405 -10.251 -26.753 1.00 48.69 188 ASN A C 1
ATOM 1527 O O . ASN A 1 188 ? 22.945 -11.357 -26.796 1.00 48.69 188 ASN A O 1
ATOM 1531 N N . GLU A 1 189 ? 21.482 -9.961 -25.837 1.00 52.19 189 GLU A N 1
ATOM 1532 C CA . GLU A 1 189 ? 20.938 -10.951 -24.918 1.00 52.19 189 GLU A CA 1
ATOM 1533 C C . GLU A 1 189 ? 19.588 -11.424 -25.453 1.00 52.19 189 GLU A C 1
ATOM 1535 O O . GLU A 1 189 ? 18.581 -10.720 -25.387 1.00 52.19 189 GLU A O 1
ATOM 1540 N N . HIS A 1 190 ? 19.545 -12.659 -25.959 1.00 49.06 190 HIS A N 1
ATOM 1541 C CA . HIS A 1 190 ? 18.287 -13.362 -26.206 1.00 49.06 190 HIS A CA 1
ATOM 1542 C C . HIS A 1 190 ? 17.639 -13.744 -24.869 1.00 49.06 190 HIS A C 1
ATOM 1544 O O . HIS A 1 190 ? 17.582 -14.912 -24.479 1.00 49.06 190 HIS A O 1
ATOM 1550 N N . VAL A 1 191 ? 17.137 -12.749 -24.142 1.00 51.91 191 VAL A N 1
ATOM 1551 C CA . VAL A 1 191 ? 16.236 -12.978 -23.020 1.00 51.91 191 VAL A CA 1
ATOM 1552 C C . VAL A 1 191 ? 14.879 -13.299 -23.629 1.00 51.91 191 VAL A C 1
ATOM 1554 O O . VAL A 1 191 ? 14.157 -12.416 -24.091 1.00 51.91 191 VAL A O 1
ATOM 1557 N N . SER A 1 192 ? 14.542 -14.587 -23.690 1.00 50.12 192 SER A N 1
ATOM 1558 C CA . SER A 1 192 ? 13.198 -15.021 -24.062 1.00 50.12 192 SER A CA 1
ATOM 1559 C C . SER A 1 192 ? 12.205 -14.414 -23.072 1.00 50.12 192 SER A C 1
ATOM 1561 O O . SER A 1 192 ? 12.038 -14.888 -21.950 1.00 50.12 192 SER A O 1
ATOM 1563 N N . LEU A 1 193 ? 11.531 -13.349 -23.508 1.00 50.66 193 LEU A N 1
ATOM 1564 C CA . LEU A 1 193 ? 10.496 -12.643 -22.754 1.00 50.66 193 LEU A CA 1
ATOM 1565 C C . LEU A 1 193 ? 9.450 -13.624 -22.184 1.00 50.66 193 LEU A C 1
ATOM 1567 O O . LEU A 1 193 ? 8.954 -13.442 -21.077 1.00 50.66 193 LEU A O 1
ATOM 1571 N N . GLN A 1 194 ? 9.174 -14.717 -22.898 1.00 48.47 194 GLN A N 1
ATOM 1572 C CA . GLN A 1 194 ? 8.224 -15.749 -22.483 1.00 48.47 194 GLN A CA 1
ATOM 1573 C C . GLN A 1 194 ? 8.694 -16.574 -21.276 1.00 48.47 194 GLN A C 1
ATOM 1575 O O . GLN A 1 194 ? 7.895 -16.855 -20.388 1.00 48.47 194 GLN A O 1
ATOM 1580 N N . SER A 1 195 ? 9.971 -16.957 -21.207 1.00 48.56 195 SER A N 1
ATOM 1581 C CA . SER A 1 195 ? 10.492 -17.795 -20.113 1.00 48.56 195 SER A CA 1
ATOM 1582 C C . SER A 1 195 ? 11.090 -16.982 -18.964 1.00 48.56 195 SER A C 1
ATOM 1584 O O . SER A 1 195 ? 11.093 -17.441 -17.821 1.00 48.56 195 SER A O 1
ATOM 1586 N N . SER A 1 196 ? 11.568 -15.770 -19.246 1.00 49.41 196 SER A N 1
ATOM 1587 C CA . SER A 1 196 ? 12.230 -14.893 -18.278 1.00 49.41 196 SER A CA 1
ATOM 1588 C C . SER A 1 196 ? 11.264 -13.974 -17.543 1.00 49.41 196 SER A C 1
ATOM 1590 O O . SER A 1 196 ? 11.531 -13.606 -16.397 1.00 49.41 196 SER A O 1
ATOM 1592 N N . ILE A 1 197 ? 10.146 -13.603 -18.172 1.00 50.78 197 ILE A N 1
ATOM 1593 C CA . ILE A 1 197 ? 9.233 -12.639 -17.570 1.00 50.78 197 ILE A CA 1
ATOM 1594 C C . ILE A 1 197 ? 8.120 -13.347 -16.799 1.00 50.78 197 ILE A C 1
ATOM 1596 O O . ILE A 1 197 ? 7.952 -13.048 -15.621 1.00 50.78 197 ILE A O 1
ATOM 1600 N N . PHE A 1 198 ? 7.424 -14.337 -17.373 1.00 54.34 198 PHE A N 1
ATOM 1601 C CA . PHE A 1 198 ? 6.282 -14.956 -16.684 1.00 54.34 198 PHE A CA 1
ATOM 1602 C C . PHE A 1 198 ? 5.986 -16.399 -17.135 1.00 54.34 198 PHE A C 1
ATOM 1604 O O . PHE A 1 198 ? 5.337 -16.587 -18.160 1.00 54.34 198 PHE A O 1
ATOM 1611 N N . PRO A 1 199 ? 6.321 -17.436 -16.345 1.00 47.59 199 PRO A N 1
ATOM 1612 C CA . PRO A 1 199 ? 5.751 -18.768 -16.543 1.00 47.59 199 PRO A CA 1
ATOM 1613 C C . PRO A 1 199 ? 4.249 -18.841 -16.187 1.00 47.59 199 PRO A C 1
ATOM 1615 O O . PRO A 1 199 ? 3.594 -19.798 -16.577 1.00 47.59 199 PRO A O 1
ATOM 1618 N N . GLU A 1 200 ? 3.688 -17.830 -15.503 1.00 54.34 200 GLU A N 1
ATOM 1619 C CA . GLU A 1 200 ? 2.303 -17.808 -14.985 1.00 54.34 200 GLU A CA 1
ATOM 1620 C C . GLU A 1 200 ? 1.532 -16.522 -15.361 1.00 54.34 200 GLU A C 1
ATOM 1622 O O . GLU A 1 200 ? 0.708 -16.020 -14.602 1.00 54.34 200 GLU A O 1
ATOM 1627 N N . TYR A 1 201 ? 1.759 -15.982 -16.565 1.00 55.47 201 TYR A N 1
ATOM 1628 C CA . TYR A 1 201 ? 1.040 -14.802 -17.095 1.00 55.47 201 TYR A CA 1
ATOM 1629 C C . TYR A 1 201 ? -0.498 -14.930 -17.065 1.00 55.47 201 TYR A C 1
ATOM 1631 O O . TYR A 1 201 ? -1.200 -13.936 -17.200 1.00 55.47 201 TYR A O 1
ATOM 1639 N N . VAL A 1 202 ? -1.015 -16.150 -16.891 1.00 57.53 202 VAL A N 1
ATOM 1640 C CA . VAL A 1 202 ? -2.441 -16.496 -16.843 1.00 57.53 202 VAL A CA 1
ATOM 1641 C C . VAL A 1 202 ? -3.172 -15.839 -15.661 1.00 57.53 202 VAL A C 1
ATOM 1643 O O . VAL A 1 202 ? -4.386 -15.674 -15.728 1.00 57.53 202 VAL A O 1
ATOM 1646 N N . LEU A 1 203 ? -2.460 -15.451 -14.595 1.00 62.19 203 LEU A N 1
ATOM 1647 C CA . LEU A 1 203 ? -3.045 -14.791 -13.416 1.00 62.19 203 LEU A CA 1
ATOM 1648 C C . LEU A 1 203 ? -3.039 -13.255 -13.493 1.00 62.19 203 LEU A C 1
ATOM 1650 O O . LEU A 1 203 ? -3.635 -12.600 -12.639 1.00 62.19 203 LEU A O 1
ATOM 1654 N N . LEU A 1 204 ? -2.373 -12.672 -14.495 1.00 67.25 204 LEU A N 1
ATOM 1655 C CA . LEU A 1 204 ? -2.343 -11.225 -14.697 1.00 67.25 204 LEU A CA 1
ATOM 1656 C C . LEU A 1 204 ? -3.553 -10.776 -15.516 1.00 67.25 204 LEU A C 1
ATOM 1658 O O . LEU A 1 204 ? -3.913 -11.403 -16.511 1.00 67.25 204 LEU A O 1
ATOM 1662 N N . GLU A 1 205 ? -4.121 -9.629 -15.153 1.00 70.12 205 GLU A N 1
ATOM 1663 C CA . GLU A 1 205 ? -5.123 -8.958 -15.988 1.00 70.12 205 GLU A CA 1
ATOM 1664 C C . GLU A 1 205 ? -4.476 -8.384 -17.258 1.00 70.12 205 GLU A C 1
ATOM 1666 O O . GLU A 1 205 ? -5.097 -8.318 -18.318 1.00 70.12 205 GLU A O 1
ATOM 1671 N N . GLY A 1 206 ? -3.198 -8.002 -17.175 1.00 65.75 206 GLY A N 1
ATOM 1672 C CA . GLY A 1 206 ? -2.450 -7.517 -18.326 1.00 65.75 206 GLY A CA 1
ATOM 1673 C C . GLY A 1 206 ? -0.966 -7.299 -18.058 1.00 65.75 206 GLY A C 1
ATOM 1674 O O . GLY A 1 206 ? -0.483 -7.357 -16.926 1.00 65.75 206 GLY A O 1
ATOM 1675 N N . ILE A 1 207 ? -0.231 -7.019 -19.133 1.00 68.00 207 ILE A N 1
ATOM 1676 C CA . ILE A 1 207 ? 1.190 -6.670 -19.090 1.00 68.00 207 ILE A CA 1
ATOM 1677 C C . ILE A 1 207 ? 1.382 -5.375 -19.882 1.00 68.00 207 ILE A C 1
ATOM 1679 O O . ILE A 1 207 ? 0.987 -5.281 -21.042 1.00 68.00 207 ILE A O 1
ATOM 1683 N N . ILE A 1 208 ? 2.004 -4.384 -19.251 1.00 67.44 208 ILE A N 1
ATOM 1684 C CA . ILE A 1 208 ? 2.482 -3.155 -19.882 1.00 67.44 208 ILE A CA 1
ATOM 1685 C C . ILE A 1 208 ? 3.990 -3.279 -20.043 1.00 67.44 208 ILE A C 1
ATOM 1687 O O . ILE A 1 208 ? 4.700 -3.649 -19.110 1.00 67.44 208 ILE A O 1
ATOM 1691 N N . VAL A 1 209 ? 4.482 -2.939 -21.225 1.00 63.69 209 VAL A N 1
ATOM 1692 C CA . VAL A 1 209 ? 5.895 -3.038 -21.564 1.00 63.69 209 VAL A CA 1
ATOM 1693 C C . VAL A 1 209 ? 6.394 -1.667 -22.008 1.00 63.69 209 VAL A C 1
ATOM 1695 O O . VAL A 1 209 ? 5.950 -1.143 -23.025 1.00 63.69 209 VAL A O 1
ATOM 1698 N N . GLU A 1 210 ? 7.313 -1.087 -21.242 1.00 63.03 210 GLU A N 1
ATOM 1699 C CA . GLU A 1 210 ? 7.943 0.206 -21.513 1.00 63.03 210 GLU A CA 1
ATOM 1700 C C . GLU A 1 210 ? 9.460 0.028 -21.630 1.00 63.03 210 GLU A C 1
ATOM 1702 O O . GLU A 1 210 ? 10.204 0.184 -20.661 1.00 63.03 210 GLU A O 1
ATOM 1707 N N . PHE A 1 211 ? 9.930 -0.312 -22.830 1.00 60.84 211 PHE A N 1
ATOM 1708 C CA . PHE A 1 211 ? 11.359 -0.425 -23.111 1.00 60.84 211 PHE A CA 1
ATOM 1709 C C . PHE A 1 211 ? 11.919 0.853 -23.718 1.00 60.84 211 PHE A C 1
ATOM 1711 O O . PHE A 1 211 ? 11.326 1.447 -24.622 1.00 60.84 211 PHE A O 1
ATOM 1718 N N . TYR A 1 212 ? 13.105 1.230 -23.250 1.00 55.38 212 TYR A N 1
ATOM 1719 C CA . TYR A 1 212 ? 13.913 2.249 -23.897 1.00 55.38 212 TYR A CA 1
ATOM 1720 C C . TYR A 1 212 ? 14.917 1.557 -24.812 1.00 55.38 212 TYR A C 1
ATOM 1722 O O . TYR A 1 212 ? 15.741 0.753 -24.379 1.00 55.38 212 TYR A O 1
ATOM 1730 N N . PHE A 1 213 ? 14.831 1.865 -26.102 1.00 49.22 213 PHE A N 1
ATOM 1731 C CA . PHE A 1 213 ? 15.781 1.380 -27.089 1.00 49.22 213 PHE A CA 1
ATOM 1732 C C . PHE A 1 213 ? 16.945 2.361 -27.190 1.00 49.22 213 PHE A C 1
ATOM 1734 O O . PHE A 1 213 ? 16.790 3.503 -27.623 1.00 49.22 213 PHE A O 1
ATOM 1741 N N . SER A 1 214 ? 18.130 1.906 -26.803 1.00 47.69 214 SER A N 1
ATOM 1742 C CA . SER A 1 214 ? 19.373 2.627 -27.045 1.00 47.69 214 SER A CA 1
ATOM 1743 C C . SER A 1 214 ? 19.844 2.312 -28.472 1.00 47.69 214 SER A C 1
ATOM 1745 O O . SER A 1 214 ? 20.401 1.245 -28.725 1.00 47.69 214 SER A O 1
ATOM 1747 N N . ILE A 1 215 ? 19.624 3.249 -29.405 1.00 47.97 215 ILE A N 1
ATOM 1748 C CA . ILE A 1 215 ? 20.030 3.157 -30.825 1.00 47.97 215 ILE A CA 1
ATOM 1749 C C . ILE A 1 215 ? 21.493 2.686 -31.021 1.00 47.97 215 ILE A C 1
ATOM 1751 O O . ILE A 1 215 ? 21.710 1.869 -31.911 1.00 47.97 215 ILE A O 1
ATOM 1755 N N . PRO A 1 216 ? 22.491 3.096 -30.203 1.00 51.78 216 PRO A N 1
ATOM 1756 C CA . PRO A 1 216 ? 23.881 2.648 -30.366 1.00 51.78 216 PRO A CA 1
ATOM 1757 C C . PRO A 1 216 ? 24.125 1.142 -30.192 1.00 51.78 216 PRO A C 1
ATOM 1759 O O . PRO A 1 216 ? 25.214 0.678 -30.510 1.00 51.78 216 PRO A O 1
ATOM 1762 N N . LEU A 1 217 ? 23.163 0.392 -29.643 1.00 45.53 217 LEU A N 1
ATOM 1763 C CA . LEU A 1 217 ? 23.309 -1.043 -29.375 1.00 45.53 217 LEU A CA 1
ATOM 1764 C C . LEU A 1 217 ? 22.726 -1.917 -30.491 1.00 45.53 217 LEU A C 1
ATOM 1766 O O . LEU A 1 217 ? 22.952 -3.123 -30.488 1.00 45.53 217 LEU A O 1
ATOM 1770 N N . PHE A 1 218 ? 21.997 -1.335 -31.446 1.00 44.91 218 PHE A N 1
ATOM 1771 C CA . PHE A 1 218 ? 21.477 -2.074 -32.589 1.00 44.91 218 PHE A CA 1
ATOM 1772 C C . PHE A 1 218 ? 22.550 -2.190 -33.665 1.00 44.91 218 PHE A C 1
ATOM 1774 O O . PHE A 1 218 ? 22.924 -1.196 -34.291 1.00 44.91 218 PHE A O 1
ATOM 1781 N N . ASP A 1 219 ? 22.995 -3.415 -33.934 1.00 51.81 219 ASP A N 1
ATOM 1782 C CA . ASP A 1 219 ? 23.658 -3.701 -35.197 1.00 51.81 219 ASP A CA 1
ATOM 1783 C C . ASP A 1 219 ? 22.607 -3.674 -36.314 1.00 51.81 219 ASP A C 1
ATOM 1785 O O . ASP A 1 219 ? 21.959 -4.670 -36.636 1.00 51.81 219 ASP A O 1
ATOM 1789 N N . LEU A 1 220 ? 22.405 -2.487 -36.889 1.00 52.00 220 LEU A N 1
ATOM 1790 C CA . LEU A 1 220 ? 21.450 -2.255 -37.973 1.00 52.00 220 LEU A CA 1
ATOM 1791 C C . LEU A 1 220 ? 21.743 -3.115 -39.213 1.00 52.00 220 LEU A C 1
ATOM 1793 O O . LEU A 1 220 ? 20.865 -3.250 -40.064 1.00 52.00 220 LEU A O 1
ATOM 1797 N N . THR A 1 221 ? 22.927 -3.731 -39.321 1.00 56.12 221 THR A N 1
ATOM 1798 C CA . THR A 1 221 ? 23.219 -4.673 -40.410 1.00 56.12 221 THR A CA 1
ATOM 1799 C C . THR A 1 221 ? 22.402 -5.966 -40.306 1.00 56.12 221 THR A C 1
ATOM 1801 O O . THR A 1 221 ? 22.118 -6.575 -41.337 1.00 56.12 221 THR A O 1
ATOM 1804 N N . GLN A 1 222 ? 21.912 -6.328 -39.112 1.00 48.06 222 GLN A N 1
ATOM 1805 C CA . GLN A 1 222 ? 21.020 -7.479 -38.906 1.00 48.06 222 GLN A CA 1
ATOM 1806 C C . GLN A 1 222 ? 19.583 -7.243 -39.403 1.00 48.06 222 GLN A C 1
ATOM 1808 O O . GLN A 1 222 ? 18.860 -8.199 -39.650 1.00 48.06 222 GLN A O 1
ATOM 1813 N N . LEU A 1 223 ? 19.157 -5.987 -39.590 1.00 46.94 223 LEU A N 1
ATOM 1814 C CA . LEU A 1 223 ? 17.849 -5.654 -40.182 1.00 46.94 223 LEU A CA 1
ATOM 1815 C C . LEU A 1 223 ? 17.880 -5.624 -41.717 1.00 46.94 223 LEU A C 1
ATOM 1817 O O . LEU A 1 223 ? 16.830 -5.568 -42.353 1.00 46.94 223 LEU A O 1
ATOM 1821 N N . ILE A 1 224 ? 19.077 -5.614 -42.309 1.00 45.78 224 ILE A N 1
ATOM 1822 C CA . ILE A 1 224 ? 19.281 -5.433 -43.752 1.00 45.78 224 ILE A CA 1
ATOM 1823 C C . ILE A 1 224 ? 19.457 -6.781 -44.4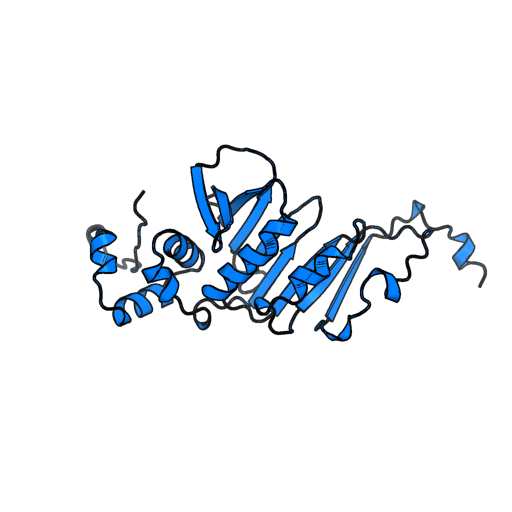72 1.00 45.78 224 ILE A C 1
ATOM 1825 O O . ILE A 1 224 ? 19.287 -6.839 -45.687 1.00 45.78 224 ILE A O 1
ATOM 1829 N N . ASN A 1 225 ? 19.701 -7.873 -43.742 1.00 43.94 225 ASN A N 1
ATOM 1830 C CA . ASN A 1 225 ? 19.723 -9.227 -44.296 1.00 43.94 225 ASN A CA 1
ATOM 1831 C C . ASN A 1 225 ? 18.687 -10.117 -43.579 1.00 43.94 225 ASN A C 1
ATOM 1833 O O . ASN A 1 225 ? 18.971 -10.546 -42.460 1.00 43.94 225 ASN A O 1
ATOM 1837 N N . PRO A 1 226 ? 17.503 -10.354 -44.180 1.00 42.34 226 PRO A N 1
ATOM 1838 C CA . PRO A 1 226 ? 16.516 -11.309 -43.671 1.00 42.34 226 PRO A CA 1
ATOM 1839 C C . PRO A 1 226 ? 16.986 -12.767 -43.756 1.00 42.34 226 PRO A C 1
ATOM 1841 O O . PRO A 1 226 ? 17.820 -13.083 -44.638 1.00 42.34 226 PRO A O 1
#

Foldseek 3Di:
DFDDDDLDPDPDDDDDPDDDGVVNVVVDPLVVLLVVLLSDAPVVLQVVVQVDVVSLQSADQVSAEAQEWEQEDDPVWGKIWTHHPNPPDDIQMETEDQDPDPQDDWGDLDPDIWRWDDDPVRYIYTYDPDSLVVLQSNLNSCLSHHAYPAYEYEDELVDQQPSVVVNQVDCSHVLRYEYEYEYEDQPPDPPPCCVRHDPPCVSYPYYHYHYDYDPVRDPCVVVVPD

InterPro domains:
  IPR001810 F-box domain [PS50181] (22-69)

Nearest PDB structures (foldseek):
  1pui-assembly2_B  TM=3.966E-01  e=3.932E-02  Escherichia coli
  4wnr-assembly1_A  TM=4.052E-01  e=5.709E-02  Methanosarcina barkeri str. Fusaro
  4q9d-assembly1_B-2  TM=4.301E-01  e=1.637E+00  Mycolicibacterium smegmatis MC2 155
  8apo-assembly1_Bk  TM=3.236E-01  e=6.057E-01  Polytomella magna

Secondary structure (DSSP, 8-state):
-PPP------SS-PPPPP---HHHHTTS-HHHHHHHHHTS-HHHHHHHHTT-HHHHTT--GGGSEEEEEEEEE-SS-EEEEEESTTTTSPPEEEEEES------EEEEETTEEEEEEEETTTEEEEE-S-HHHHHHHHHHHHHHH-EEEEEEEEEETTS-TTTTHHHHS-GGGTT-EEEEEEEE--TTS---HHHHT-TTGGG-SEEEEEEE--GGG--GGGGT--

Mean predicted aligned error: 12.4 Å

Organism: Caenorhabditis elegans (NCBI:txid6239)

Sequence (226 aa):
MGLIFSLCKPKNRRPPPELIPFSQFLKLPSKALRIVLHELDAHHIFELSQVSAELAALINPAHHTFDHIEVNISKEKKSISFYNNWQKDRPLTFNFTSKRAVFNRTVKFGDLRLPMKYDPKTRYHCSTDIYEECLQPCLDFFATIFSCRGGIAVVNMDECTMRVRQHTDHPIFKNNLVAKLSGNINPNEHVSLQSSIFPEYVLLEGIIVEFYFSIPLFDLTQLINP

Radius of gyration: 21.75 Å; Cα contacts (8 Å, |Δi|>4): 339; chains: 1; bounding box: 45×51×70 Å

Solvent-accessible surface area (backbone atoms only — not comparable to full-atom values): 13410 Å² total; per-residue (Å²): 136,83,86,85,84,79,96,63,87,76,91,60,97,62,78,79,76,81,82,76,53,68,78,58,59,71,69,48,56,69,71,58,48,39,56,53,55,61,75,49,55,70,67,58,50,53,55,43,43,66,73,32,69,71,57,35,73,56,45,56,17,79,71,45,61,26,53,27,35,39,41,32,68,31,95,92,46,35,33,44,32,38,25,44,62,84,87,77,46,82,47,54,32,40,36,52,34,68,70,85,62,93,54,84,43,75,43,65,26,77,91,47,72,34,43,26,32,80,43,95,90,52,36,37,40,35,46,41,90,57,60,77,80,46,46,54,44,44,51,58,41,44,48,53,53,33,32,47,70,23,25,36,40,39,40,42,68,85,54,80,60,72,70,58,55,81,59,66,74,41,74,62,24,73,64,33,30,28,41,34,40,33,40,68,73,56,79,88,55,87,71,50,62,64,76,63,66,45,90,62,60,86,64,42,65,42,78,46,80,51,71,53,82,64,71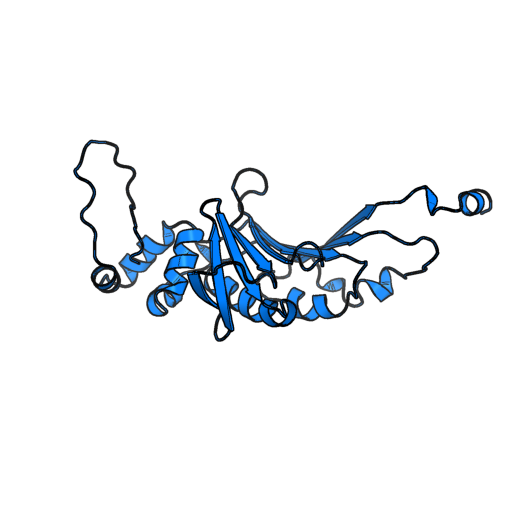,92,63,58,68,64,70,66,77,74,55,132

pLDDT: mean 71.96, std 17.32, range [28.78, 92.88]